Protein AF-A0A661FF82-F1 (afdb_monomer)

Sequence (198 aa):
MQALFKSIRQNRFKLNIKTLEQVQGQVVDALMDNPSHCGALRQAPVIIRNPRKPDEIVFIPPDSKDVRALTEALMAFVNQNVGKIDPVILAGIFHRQNVIIHPFIDGNGRTTRLLTTAILGRSGLDLFEIFSFEDYYNRNITRYFKAVGLEGDYYDLKDPIDFSRWLEYFAEGLLDELRRIIKLLPEQSAPKPRLEPY

Solvent-accessible surface area (backbone atoms only — 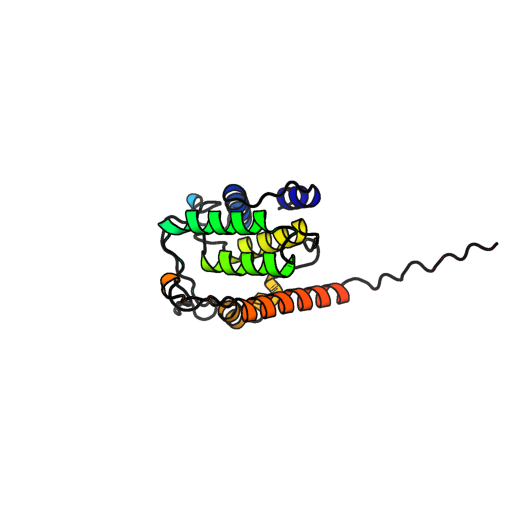not comparable to full-atom values): 11540 Å² total; per-residue (Å²): 110,72,70,58,55,53,28,32,81,66,75,65,65,67,77,43,68,70,50,54,21,55,47,30,24,66,72,38,60,97,72,58,96,54,69,83,53,53,38,33,73,34,87,54,81,66,69,43,51,33,92,92,43,71,88,43,75,37,26,36,43,55,60,34,88,49,36,62,60,54,50,53,51,52,30,49,54,52,67,73,32,64,89,74,46,58,43,68,58,51,25,40,53,49,36,43,51,50,60,51,46,42,50,39,82,68,47,48,71,63,37,37,52,54,52,29,50,48,46,22,30,62,56,75,48,73,45,82,94,73,63,63,72,61,69,61,39,64,76,42,50,68,61,43,40,57,42,63,58,55,59,57,43,54,88,69,66,62,84,81,79,80,55,64,69,31,46,52,54,47,50,50,48,52,51,54,50,51,55,51,42,62,70,68,47,74,84,71,72,69,78,75,81,79,79,74,83,130

Structure (mmCIF, N/CA/C/O backbone):
data_AF-A0A661FF82-F1
#
_entry.id   AF-A0A661FF82-F1
#
loop_
_atom_site.group_PDB
_atom_site.id
_atom_site.type_symbol
_atom_site.label_atom_id
_atom_site.label_alt_id
_atom_site.label_comp_id
_atom_site.label_asym_id
_atom_site.label_entity_id
_atom_site.label_seq_id
_atom_site.pdbx_PDB_ins_code
_atom_site.Cartn_x
_atom_site.Cartn_y
_atom_site.Cartn_z
_atom_site.occupancy
_atom_site.B_iso_or_equiv
_atom_site.auth_seq_id
_atom_site.auth_comp_id
_atom_site.auth_asym_id
_atom_site.auth_atom_id
_atom_site.pdbx_PDB_model_num
ATOM 1 N N . MET A 1 1 ? 0.016 16.810 3.741 1.00 70.62 1 MET A N 1
ATOM 2 C CA . MET A 1 1 ? -0.513 16.109 4.936 1.00 70.62 1 MET A CA 1
ATOM 3 C C . MET A 1 1 ? -1.803 16.714 5.490 1.00 70.62 1 MET A C 1
ATOM 5 O O . MET A 1 1 ? -2.832 16.058 5.408 1.00 70.62 1 MET A O 1
ATOM 9 N N . GLN A 1 2 ? -1.818 17.961 5.979 1.00 73.56 2 GLN A N 1
ATOM 10 C CA . GLN A 1 2 ? -3.021 18.563 6.599 1.00 73.56 2 GLN A CA 1
ATOM 11 C C . GLN A 1 2 ? -4.274 18.563 5.698 1.00 73.56 2 GLN A C 1
ATOM 13 O O . GLN A 1 2 ? -5.378 18.284 6.162 1.00 73.56 2 GLN A O 1
ATOM 18 N N . ALA A 1 3 ? -4.110 18.814 4.395 1.00 79.75 3 ALA A N 1
ATOM 19 C CA . ALA A 1 3 ? -5.215 18.779 3.434 1.00 79.75 3 ALA A CA 1
ATOM 20 C C . ALA A 1 3 ? -5.842 17.377 3.283 1.00 79.75 3 ALA A C 1
ATOM 22 O O . ALA A 1 3 ? -7.064 17.262 3.178 1.00 79.75 3 ALA A O 1
ATOM 23 N N . LEU A 1 4 ? -5.024 16.317 3.328 1.00 81.38 4 LEU A N 1
ATOM 24 C CA . LEU A 1 4 ? -5.489 14.930 3.267 1.00 81.38 4 LEU A CA 1
ATOM 25 C C . LEU A 1 4 ? -6.362 14.614 4.487 1.00 81.38 4 LEU A C 1
ATOM 27 O O . LEU A 1 4 ? -7.502 14.186 4.327 1.00 81.38 4 LEU A O 1
ATOM 31 N N . PHE A 1 5 ? -5.874 14.913 5.691 1.00 80.31 5 PHE A N 1
ATOM 32 C CA . PHE A 1 5 ? -6.599 14.647 6.939 1.00 80.31 5 PHE A CA 1
ATOM 33 C C . PHE A 1 5 ? -7.915 15.417 7.016 1.00 80.31 5 PHE A C 1
ATOM 35 O O . PHE A 1 5 ? -8.961 14.846 7.327 1.00 80.31 5 PHE A O 1
ATOM 42 N N . LYS A 1 6 ? -7.890 16.698 6.631 1.00 82.44 6 LYS A N 1
ATOM 43 C CA . LYS A 1 6 ? -9.100 17.516 6.528 1.00 82.44 6 LYS A CA 1
ATOM 44 C C . LYS A 1 6 ? -10.116 16.890 5.572 1.00 82.44 6 LYS A C 1
ATOM 46 O O . LYS A 1 6 ? -11.297 16.839 5.899 1.00 82.44 6 LYS A O 1
ATOM 51 N N . SER A 1 7 ? -9.673 16.377 4.421 1.00 84.19 7 SER A N 1
ATOM 52 C CA . SER A 1 7 ? -10.573 15.729 3.460 1.00 84.19 7 SER A CA 1
ATOM 53 C C . SER A 1 7 ? -11.231 14.465 4.022 1.00 84.19 7 SER A C 1
ATOM 55 O O . SER A 1 7 ? -12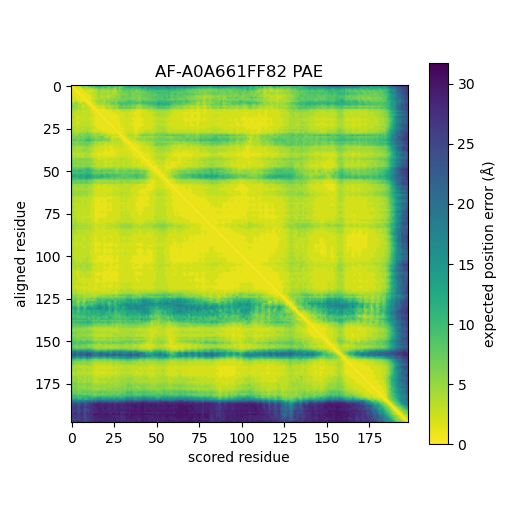.397 14.214 3.731 1.00 84.19 7 SER A O 1
ATOM 57 N N . ILE A 1 8 ? -10.526 13.703 4.860 1.00 84.38 8 ILE A N 1
ATOM 58 C CA . ILE A 1 8 ? -11.039 12.472 5.474 1.00 84.38 8 ILE A CA 1
ATOM 59 C C . ILE A 1 8 ? -12.086 12.804 6.532 1.00 84.38 8 ILE A C 1
ATOM 61 O O . ILE A 1 8 ? -13.206 12.312 6.442 1.00 84.38 8 ILE A O 1
ATOM 65 N N . ARG A 1 9 ? -11.773 13.722 7.457 1.00 82.56 9 ARG A N 1
ATOM 66 C CA . ARG A 1 9 ? -12.713 14.173 8.502 1.00 82.56 9 ARG A CA 1
ATOM 67 C C . ARG A 1 9 ? -13.966 14.849 7.933 1.00 82.56 9 ARG A C 1
ATOM 69 O O . ARG A 1 9 ? -15.014 14.842 8.563 1.00 82.56 9 ARG A O 1
ATOM 76 N N . GLN A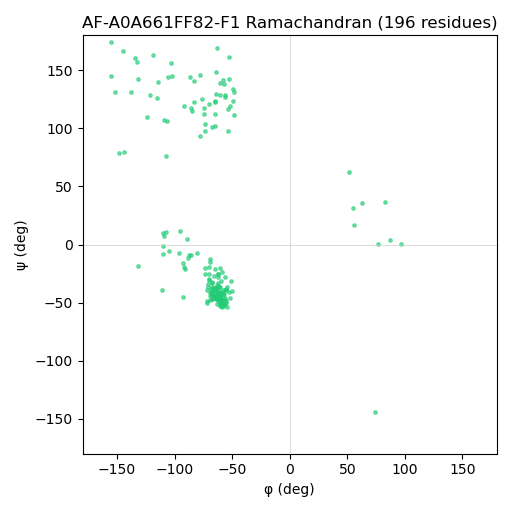 1 10 ? -13.875 15.413 6.728 1.00 85.75 10 GLN A N 1
ATOM 77 C CA . GLN A 1 10 ? -15.010 15.991 5.996 1.00 85.75 10 GLN A CA 1
ATOM 78 C C . GLN A 1 10 ? -15.740 14.985 5.091 1.00 85.75 10 GLN A C 1
ATOM 80 O O . GLN A 1 10 ? -16.622 15.388 4.334 1.00 85.75 10 GLN A O 1
ATOM 85 N N . ASN A 1 11 ? -15.356 13.705 5.117 1.00 80.56 11 ASN A N 1
ATOM 86 C CA . ASN A 1 11 ? -15.878 12.641 4.256 1.00 80.56 11 ASN A CA 1
ATOM 87 C C . ASN A 1 11 ? -15.784 12.950 2.741 1.00 80.56 11 ASN A C 1
ATOM 89 O O . ASN A 1 11 ? -16.624 12.551 1.937 1.00 80.56 11 ASN A O 1
ATOM 93 N N . ARG A 1 12 ? -14.752 13.703 2.342 1.00 84.38 12 ARG A N 1
ATOM 94 C CA . ARG A 1 12 ? -14.449 14.100 0.952 1.00 84.38 12 ARG A CA 1
ATOM 95 C C . ARG A 1 12 ? -13.275 13.330 0.350 1.00 84.38 12 ARG A C 1
ATOM 97 O O . ARG A 1 12 ? -12.974 13.510 -0.830 1.00 84.38 12 ARG A O 1
ATOM 104 N N . PHE A 1 13 ? -12.596 12.498 1.138 1.00 86.62 13 PHE A N 1
ATOM 105 C CA . PHE A 1 13 ? -11.476 11.691 0.666 1.00 86.62 13 PHE A CA 1
ATOM 106 C C . PHE A 1 13 ? -11.939 10.668 -0.377 1.00 86.62 13 PHE A C 1
ATOM 108 O O . PHE A 1 13 ? -12.802 9.829 -0.117 1.00 86.62 13 PHE A O 1
ATOM 115 N N . LYS A 1 14 ? -11.326 10.724 -1.561 1.00 87.12 14 LYS A N 1
ATOM 116 C CA . LYS A 1 14 ? -11.497 9.737 -2.628 1.00 87.12 14 LYS A CA 1
ATOM 117 C C . LYS A 1 14 ? -10.138 9.151 -2.963 1.00 87.12 14 LYS A C 1
ATOM 119 O O . LYS A 1 14 ? -9.208 9.899 -3.237 1.00 87.12 14 LYS A O 1
ATOM 124 N N . LEU A 1 15 ? -10.042 7.827 -2.979 1.00 94.44 15 LEU A N 1
ATOM 125 C CA . LEU A 1 15 ? -8.822 7.145 -3.383 1.00 94.44 15 LEU A CA 1
ATOM 126 C C . LEU A 1 15 ? -8.815 6.997 -4.910 1.00 94.44 15 LEU A C 1
ATOM 128 O O . LEU A 1 15 ? -9.710 6.374 -5.471 1.00 94.44 15 LEU A O 1
ATOM 132 N N . ASN A 1 16 ? -7.850 7.608 -5.587 1.00 96.38 16 ASN A N 1
ATOM 133 C CA . ASN A 1 16 ? -7.635 7.512 -7.033 1.00 96.38 16 ASN A CA 1
ATOM 134 C C . ASN A 1 16 ? -6.156 7.808 -7.346 1.00 96.38 16 ASN A C 1
ATOM 136 O O . ASN A 1 16 ? -5.406 8.189 -6.442 1.00 96.38 16 ASN A O 1
ATOM 140 N N . ILE A 1 17 ? -5.745 7.650 -8.611 1.00 97.44 17 ILE A N 1
ATOM 141 C CA . ILE A 1 17 ? -4.346 7.831 -9.036 1.00 97.44 17 ILE A CA 1
ATOM 142 C C . ILE A 1 17 ? -3.826 9.213 -8.664 1.00 97.44 17 ILE A C 1
ATOM 144 O O . ILE A 1 17 ? -2.780 9.314 -8.037 1.00 97.44 17 ILE A O 1
ATOM 148 N N . LYS A 1 18 ? -4.607 10.264 -8.930 1.00 96.19 18 LYS A N 1
ATOM 149 C CA . LYS A 1 18 ? -4.226 11.637 -8.589 1.00 96.19 18 LYS A CA 1
ATOM 150 C C . LYS A 1 18 ? -3.961 11.795 -7.092 1.00 96.19 18 LYS A C 1
ATOM 152 O O . LYS A 1 18 ? -3.002 12.448 -6.706 1.00 96.19 18 LYS A O 1
ATOM 157 N N . THR A 1 19 ? -4.791 11.206 -6.236 1.00 95.31 19 THR A N 1
ATOM 158 C CA . THR A 1 19 ? -4.574 11.246 -4.785 1.00 95.31 19 THR A CA 1
ATOM 159 C C . THR A 1 19 ? -3.335 10.455 -4.372 1.00 95.31 19 THR A C 1
ATOM 161 O O . THR A 1 19 ? -2.580 10.931 -3.531 1.00 95.31 19 THR A O 1
ATOM 164 N N . LEU A 1 20 ? -3.093 9.285 -4.965 1.00 97.06 20 LEU A N 1
ATOM 165 C CA . LEU A 1 20 ? -1.890 8.489 -4.710 1.00 97.06 20 LEU A CA 1
ATOM 166 C C . LEU A 1 20 ? -0.615 9.245 -5.118 1.00 97.06 20 LEU A C 1
ATOM 168 O O . LEU A 1 20 ? 0.311 9.340 -4.320 1.00 97.06 20 LEU A O 1
ATOM 172 N N . GLU A 1 21 ? -0.600 9.834 -6.312 1.00 97.31 21 GLU A N 1
ATOM 173 C CA . GLU A 1 21 ? 0.479 10.680 -6.833 1.00 97.31 21 GLU A CA 1
ATOM 174 C C . GLU A 1 21 ? 0.710 11.913 -5.950 1.00 97.31 21 GLU A C 1
ATOM 176 O O . GLU A 1 21 ? 1.833 12.182 -5.538 1.00 97.31 21 GLU A O 1
ATOM 181 N N . GLN A 1 22 ? -0.350 12.628 -5.564 1.00 95.81 22 GLN A N 1
ATOM 182 C CA . GLN A 1 22 ? -0.245 13.775 -4.655 1.00 95.81 22 GLN A CA 1
ATOM 183 C C . GLN A 1 22 ? 0.345 13.396 -3.295 1.00 95.81 22 GLN A C 1
ATOM 185 O O . GLN A 1 22 ? 1.144 14.147 -2.736 1.00 95.81 22 GLN A O 1
ATOM 190 N N . VAL A 1 23 ? -0.069 12.253 -2.744 1.00 95.19 23 VAL A N 1
ATOM 191 C CA . VAL A 1 23 ? 0.449 11.767 -1.465 1.00 95.19 23 VAL A CA 1
ATOM 192 C C . VAL A 1 23 ? 1.913 11.376 -1.598 1.00 95.19 23 VAL A C 1
ATOM 194 O O . VAL A 1 23 ? 2.713 11.805 -0.769 1.00 95.19 23 VAL A O 1
ATOM 197 N N . GLN A 1 24 ? 2.282 10.624 -2.637 1.00 97.19 24 GLN A N 1
ATOM 198 C CA . GLN A 1 24 ? 3.675 10.246 -2.837 1.00 97.19 24 GLN A CA 1
ATOM 199 C C . GLN A 1 24 ? 4.554 11.476 -3.060 1.00 97.19 24 GLN A C 1
ATOM 201 O O . GLN A 1 24 ? 5.574 11.587 -2.391 1.00 97.19 24 GLN A O 1
ATOM 206 N N . GLY A 1 25 ? 4.119 12.438 -3.878 1.00 96.44 25 GLY A N 1
ATOM 207 C CA . GLY A 1 25 ? 4.843 13.688 -4.109 1.00 96.44 25 GLY A CA 1
ATOM 208 C C . GLY A 1 25 ? 5.133 14.455 -2.816 1.00 96.44 25 GLY A C 1
ATOM 209 O O . GLY A 1 25 ? 6.237 14.951 -2.646 1.00 96.44 25 GLY A O 1
ATOM 210 N N . GLN A 1 26 ? 4.195 14.483 -1.861 1.00 94.19 26 GLN A N 1
ATOM 211 C CA . GLN A 1 26 ? 4.429 15.074 -0.533 1.00 94.19 26 GLN A CA 1
ATOM 212 C C . GLN A 1 26 ? 5.374 14.243 0.343 1.00 94.19 26 GLN A C 1
ATOM 214 O O . GLN A 1 26 ? 6.102 14.795 1.160 1.00 94.19 26 GLN A O 1
ATOM 219 N N . VAL A 1 27 ? 5.329 12.917 0.221 1.00 93.00 27 VAL A N 1
ATOM 220 C CA . VAL A 1 27 ? 6.155 11.983 1.001 1.00 93.00 27 VAL A CA 1
ATOM 221 C C . VAL A 1 27 ? 7.631 12.039 0.597 1.00 93.00 27 VAL A C 1
ATOM 223 O O . VAL A 1 27 ? 8.499 11.767 1.427 1.00 93.00 27 VAL A O 1
ATOM 226 N N . VAL A 1 28 ? 7.907 12.345 -0.669 1.00 94.44 28 VAL A N 1
ATOM 227 C CA . VAL A 1 28 ? 9.257 12.367 -1.255 1.00 94.44 28 VAL A CA 1
ATOM 228 C C . VAL A 1 28 ? 9.755 13.775 -1.578 1.00 94.44 28 VAL A C 1
ATOM 230 O O . VAL A 1 28 ? 10.798 13.919 -2.214 1.00 94.44 28 VAL A O 1
ATOM 233 N N . ASP A 1 29 ? 9.010 14.803 -1.175 1.00 91.56 29 ASP A N 1
ATOM 234 C CA . ASP A 1 29 ? 9.352 16.194 -1.458 1.00 91.56 29 ASP A CA 1
ATOM 235 C C . ASP A 1 29 ? 10.759 16.522 -0.943 1.00 91.56 29 ASP A C 1
ATOM 237 O O . ASP A 1 29 ? 11.091 16.223 0.203 1.00 91.56 29 ASP A O 1
ATOM 241 N N . ALA A 1 30 ? 11.595 17.089 -1.815 1.00 88.00 30 ALA A N 1
ATOM 242 C CA . ALA A 1 30 ? 13.019 17.349 -1.578 1.00 88.00 30 ALA A CA 1
ATOM 243 C C . ALA A 1 30 ? 13.886 16.125 -1.180 1.00 88.00 30 ALA A C 1
ATOM 245 O O . ALA A 1 30 ? 14.998 16.306 -0.686 1.00 88.00 30 ALA A O 1
ATOM 246 N N . LEU A 1 31 ? 13.416 14.889 -1.400 1.00 89.00 31 LEU A N 1
ATOM 247 C CA . LEU A 1 31 ? 14.151 13.652 -1.080 1.00 89.00 31 LEU A CA 1
ATOM 248 C C . LEU A 1 31 ? 14.625 12.867 -2.311 1.00 89.00 31 LEU A C 1
ATOM 250 O O . LEU A 1 31 ? 15.339 11.881 -2.147 1.00 89.00 31 LEU A O 1
ATOM 254 N N . MET A 1 32 ? 14.215 13.254 -3.522 1.00 88.38 32 MET A N 1
ATOM 255 C CA . MET A 1 32 ? 14.592 12.562 -4.758 1.00 88.38 32 MET A CA 1
ATOM 256 C C . MET A 1 32 ? 15.452 13.427 -5.669 1.00 88.38 32 MET A C 1
ATOM 258 O O . MET A 1 32 ? 15.155 14.599 -5.887 1.00 88.38 32 MET A O 1
ATOM 262 N N . ASP A 1 33 ? 16.452 12.792 -6.279 1.00 88.19 33 ASP A N 1
ATOM 263 C CA . ASP A 1 33 ? 17.380 13.439 -7.212 1.00 88.19 33 ASP A CA 1
ATOM 264 C C . ASP A 1 33 ? 16.702 13.870 -8.518 1.00 88.19 33 ASP A C 1
ATOM 266 O O . ASP A 1 33 ? 17.073 14.880 -9.113 1.00 88.19 33 ASP A O 1
ATOM 270 N N . ASN A 1 34 ? 15.700 13.107 -8.972 1.00 90.44 34 ASN A N 1
ATOM 271 C CA . ASN A 1 34 ? 14.935 13.421 -10.173 1.00 90.44 34 ASN A CA 1
ATOM 272 C C . ASN A 1 34 ? 13.504 13.869 -9.817 1.00 90.44 34 ASN A C 1
ATOM 274 O O . ASN A 1 34 ? 12.662 13.021 -9.497 1.00 90.44 34 ASN A O 1
ATOM 278 N N . PRO A 1 35 ? 13.184 15.170 -9.957 1.00 89.94 35 PRO A N 1
ATOM 279 C CA . PRO A 1 35 ? 11.849 15.698 -9.698 1.00 89.94 35 PRO A CA 1
ATOM 280 C C . PRO A 1 35 ? 10.746 15.071 -10.556 1.00 89.94 35 PRO A C 1
ATOM 282 O O . PRO A 1 35 ? 9.590 15.070 -10.144 1.00 89.94 35 PRO A O 1
ATOM 285 N N . SER A 1 36 ? 11.065 14.503 -11.727 1.00 91.12 36 SER A N 1
ATOM 286 C CA . SER A 1 36 ? 10.059 13.850 -12.575 1.00 91.12 36 SER A CA 1
ATOM 287 C C . SER A 1 36 ? 9.514 12.550 -11.976 1.00 91.12 36 SER A C 1
ATOM 289 O O . SER A 1 36 ? 8.527 12.018 -12.474 1.00 91.12 36 SER A O 1
ATOM 291 N N . HIS A 1 37 ? 10.156 12.012 -10.934 1.00 93.19 37 HIS A N 1
ATOM 292 C CA . HIS A 1 37 ? 9.653 10.864 -10.180 1.00 93.19 37 HIS A CA 1
ATOM 293 C C . HIS A 1 37 ? 8.724 11.286 -9.027 1.00 93.19 37 HIS A C 1
ATOM 295 O O . HIS A 1 37 ? 8.063 10.432 -8.431 1.00 93.19 37 HIS A O 1
ATOM 301 N N . CYS A 1 38 ? 8.669 12.582 -8.688 1.00 95.56 38 CYS A N 1
ATOM 302 C CA . CYS A 1 38 ? 7.821 13.111 -7.622 1.00 95.56 38 CYS A CA 1
ATOM 303 C C . CYS A 1 38 ? 6.365 13.149 -8.084 1.00 95.56 38 CYS A C 1
ATOM 305 O O . CYS A 1 38 ? 6.006 13.865 -9.013 1.00 95.56 38 CYS A O 1
ATOM 307 N N . GLY A 1 39 ? 5.512 12.398 -7.401 1.00 96.38 39 GLY A N 1
ATOM 308 C CA . GLY A 1 39 ? 4.089 12.294 -7.683 1.00 96.38 39 GLY A CA 1
ATOM 309 C C . GLY A 1 39 ? 3.776 11.701 -9.051 1.00 96.38 39 GLY A C 1
ATOM 310 O O . GLY A 1 39 ? 2.814 12.126 -9.679 1.00 96.38 39 GLY A O 1
ATOM 311 N N . ALA A 1 40 ? 4.574 10.741 -9.519 1.00 97.25 40 ALA A N 1
ATOM 312 C CA . ALA A 1 40 ? 4.385 10.123 -10.827 1.00 97.25 40 ALA A CA 1
ATOM 313 C C . ALA A 1 40 ? 4.589 8.608 -10.767 1.00 97.25 40 ALA A C 1
ATOM 315 O O . ALA A 1 40 ? 5.601 8.131 -10.252 1.00 97.25 40 ALA A O 1
ATOM 316 N N . LEU A 1 41 ? 3.645 7.844 -11.328 1.00 98.25 41 LEU A N 1
ATOM 317 C CA . LEU A 1 41 ? 3.811 6.396 -11.486 1.00 98.25 41 LEU A CA 1
ATOM 318 C C . LEU A 1 41 ? 5.075 6.081 -12.297 1.00 98.25 41 LEU A C 1
ATOM 320 O O . LEU A 1 41 ? 5.345 6.716 -13.323 1.00 98.25 41 LEU A O 1
ATOM 324 N N . ARG A 1 42 ? 5.823 5.061 -11.872 1.00 97.81 42 ARG A N 1
ATOM 325 C CA . ARG A 1 42 ? 7.065 4.664 -12.540 1.00 97.81 42 ARG A CA 1
ATOM 326 C C . ARG A 1 42 ? 6.816 4.248 -13.991 1.00 97.81 42 ARG A C 1
ATOM 328 O O . ARG A 1 42 ? 5.872 3.524 -14.289 1.00 97.81 42 ARG A O 1
ATOM 335 N N . GLN A 1 43 ? 7.721 4.666 -14.870 1.00 96.81 43 GLN A N 1
ATOM 336 C CA . GLN A 1 43 ? 7.776 4.258 -16.283 1.00 96.81 43 GLN A CA 1
ATOM 337 C C . GLN A 1 43 ? 8.955 3.310 -16.559 1.00 96.81 43 GLN A C 1
ATOM 339 O O . GLN A 1 43 ? 9.306 3.059 -17.706 1.00 96.81 43 GLN A O 1
ATOM 344 N N . ALA A 1 44 ? 9.594 2.824 -15.494 1.00 95.81 44 ALA A N 1
ATOM 345 C CA . ALA A 1 44 ? 10.765 1.965 -15.537 1.00 95.81 44 ALA A CA 1
ATOM 346 C C . ALA A 1 44 ? 10.580 0.763 -14.593 1.00 95.81 44 ALA A C 1
ATOM 348 O O . ALA A 1 44 ? 9.791 0.837 -13.634 1.00 95.81 44 ALA A O 1
ATOM 349 N N . PRO A 1 45 ? 11.296 -0.348 -14.840 1.00 95.44 45 PRO A N 1
ATOM 350 C CA . PRO A 1 45 ? 11.344 -1.462 -13.908 1.00 95.44 45 PRO A CA 1
ATOM 351 C C . PRO A 1 45 ? 12.011 -1.045 -12.593 1.00 95.44 45 PRO A C 1
ATOM 353 O O . PRO A 1 45 ? 12.911 -0.207 -12.559 1.00 95.44 45 PRO A O 1
ATOM 356 N N . VAL A 1 46 ? 11.565 -1.667 -11.508 1.00 96.25 46 VAL A N 1
ATOM 357 C CA . VAL A 1 46 ? 12.147 -1.552 -10.166 1.00 96.25 46 VAL A CA 1
ATOM 358 C C . VAL A 1 46 ? 12.253 -2.950 -9.574 1.00 96.25 46 VAL A C 1
ATOM 360 O O . VAL A 1 46 ? 11.573 -3.867 -10.023 1.00 96.25 46 VAL A O 1
ATOM 363 N N . ILE A 1 47 ? 13.090 -3.109 -8.558 1.00 95.12 47 ILE A N 1
ATOM 364 C CA . ILE A 1 47 ? 13.221 -4.348 -7.791 1.00 95.12 47 ILE A CA 1
ATOM 365 C C . ILE A 1 47 ? 13.172 -4.007 -6.311 1.00 95.12 47 ILE A C 1
ATOM 367 O O . ILE A 1 47 ? 13.713 -2.986 -5.882 1.00 95.12 47 ILE A O 1
ATOM 371 N N . ILE A 1 48 ? 12.539 -4.865 -5.521 1.00 93.56 48 ILE A N 1
ATOM 372 C CA . ILE A 1 48 ? 12.532 -4.719 -4.070 1.00 93.56 48 ILE A CA 1
ATOM 373 C C . ILE A 1 48 ? 13.701 -5.528 -3.527 1.00 93.56 48 ILE A C 1
ATOM 375 O O . ILE A 1 48 ? 13.777 -6.742 -3.716 1.00 93.56 48 ILE A O 1
ATOM 379 N N . ARG A 1 49 ? 14.621 -4.844 -2.852 1.00 91.38 49 ARG A N 1
ATOM 380 C CA . ARG A 1 49 ? 15.812 -5.440 -2.239 1.00 91.38 49 ARG A CA 1
ATOM 381 C C . ARG A 1 49 ? 15.643 -5.571 -0.735 1.00 91.38 49 ARG A C 1
ATOM 383 O O . ARG A 1 49 ? 14.879 -4.826 -0.118 1.00 91.38 49 ARG A O 1
ATOM 390 N N . ASN A 1 50 ? 16.377 -6.502 -0.138 1.00 85.19 50 ASN A N 1
ATOM 391 C CA . ASN A 1 50 ? 16.385 -6.679 1.304 1.00 85.19 50 ASN A CA 1
ATOM 392 C C . ASN A 1 50 ? 17.103 -5.482 1.960 1.00 85.19 50 ASN A C 1
ATOM 394 O O . ASN A 1 50 ? 18.292 -5.279 1.713 1.00 85.19 50 ASN A O 1
ATOM 398 N N . PRO A 1 51 ? 16.450 -4.708 2.845 1.00 80.38 51 PRO A N 1
ATOM 399 C CA . PRO A 1 51 ? 17.065 -3.524 3.449 1.00 80.38 51 PRO A CA 1
ATOM 400 C C . PRO A 1 51 ? 18.270 -3.849 4.338 1.00 80.38 51 PRO A C 1
ATOM 402 O O . PRO A 1 51 ? 19.095 -2.981 4.596 1.00 80.38 51 PRO A O 1
ATOM 405 N N . ARG A 1 52 ? 18.377 -5.097 4.819 1.00 83.56 52 ARG A N 1
ATOM 406 C CA . ARG A 1 52 ? 19.511 -5.576 5.625 1.00 83.56 52 ARG A CA 1
ATOM 407 C C . ARG A 1 52 ? 20.614 -6.224 4.784 1.00 83.56 52 ARG A C 1
ATOM 409 O O . ARG A 1 52 ? 21.709 -6.428 5.296 1.00 83.56 52 ARG A O 1
ATOM 416 N N . LYS A 1 53 ? 20.320 -6.578 3.530 1.00 86.44 53 LYS A N 1
ATOM 417 C CA . LYS A 1 53 ? 21.233 -7.234 2.583 1.00 86.44 53 LYS A CA 1
ATOM 418 C C . LYS A 1 53 ? 20.958 -6.701 1.170 1.00 86.44 53 LYS A C 1
ATOM 420 O O . LYS A 1 53 ? 20.251 -7.358 0.413 1.00 86.44 53 LYS A O 1
ATOM 425 N N . PRO A 1 54 ? 21.468 -5.512 0.809 1.00 82.75 54 PRO A N 1
ATOM 426 C CA . PRO A 1 54 ? 21.087 -4.837 -0.435 1.00 82.75 54 PRO A CA 1
ATOM 427 C C . PRO A 1 54 ? 21.314 -5.663 -1.709 1.00 82.75 54 PRO A C 1
ATOM 429 O O . PRO A 1 54 ? 20.572 -5.511 -2.678 1.00 82.75 54 PRO A O 1
ATOM 432 N N . ASP A 1 55 ? 22.285 -6.575 -1.704 1.00 87.44 55 ASP A N 1
ATOM 433 C CA . ASP A 1 55 ? 22.569 -7.453 -2.845 1.00 87.44 55 ASP A CA 1
ATOM 434 C C . ASP A 1 55 ? 21.483 -8.520 -3.076 1.00 87.44 55 ASP A C 1
ATOM 436 O O . ASP A 1 55 ? 21.349 -9.040 -4.182 1.00 87.44 55 ASP A O 1
ATOM 440 N N . GLU A 1 56 ? 20.657 -8.800 -2.067 1.00 89.44 56 GLU A N 1
ATOM 441 C CA . GLU A 1 56 ? 19.571 -9.775 -2.115 1.00 89.44 56 GLU A CA 1
ATOM 442 C C . GLU A 1 56 ? 18.301 -9.139 -2.703 1.00 89.44 56 GLU A C 1
ATOM 444 O O . GLU A 1 56 ? 17.699 -8.228 -2.119 1.00 89.44 56 GLU A O 1
ATOM 449 N N . ILE A 1 57 ? 17.884 -9.631 -3.871 1.00 91.12 57 ILE A N 1
ATOM 450 C CA . ILE A 1 57 ? 16.581 -9.310 -4.460 1.00 91.12 57 ILE A CA 1
ATOM 451 C C . ILE A 1 57 ? 15.521 -10.109 -3.706 1.00 91.12 57 ILE A C 1
ATOM 453 O O . ILE A 1 57 ? 15.608 -11.328 -3.607 1.00 91.12 57 ILE A O 1
ATOM 457 N N . VAL A 1 58 ? 14.522 -9.407 -3.181 1.00 91.69 58 VAL A N 1
ATOM 458 C CA . VAL A 1 58 ? 13.396 -10.007 -2.459 1.00 91.69 58 VAL A CA 1
ATOM 459 C C . VAL A 1 58 ? 12.245 -10.278 -3.416 1.00 91.69 58 VAL A C 1
ATOM 461 O O . VAL A 1 58 ? 11.631 -11.339 -3.359 1.00 91.69 58 VAL A O 1
ATOM 464 N N . PHE A 1 59 ? 11.937 -9.307 -4.278 1.00 94.88 59 PHE A N 1
ATOM 465 C CA . PHE A 1 59 ? 10.762 -9.373 -5.136 1.00 94.88 59 PHE A CA 1
ATOM 466 C C . PHE A 1 59 ? 10.920 -8.525 -6.398 1.00 94.88 59 PHE A C 1
ATOM 468 O O . PHE A 1 59 ? 11.503 -7.434 -6.351 1.00 94.88 59 PHE A O 1
ATOM 475 N N . ILE A 1 60 ? 10.355 -9.012 -7.502 1.00 96.44 60 ILE A N 1
ATOM 476 C CA . ILE A 1 60 ? 10.231 -8.305 -8.778 1.00 96.44 60 ILE A CA 1
ATOM 477 C C . ILE A 1 60 ? 8.756 -7.895 -8.951 1.00 96.44 60 ILE A C 1
ATOM 479 O O . ILE A 1 60 ? 7.906 -8.752 -9.188 1.00 96.44 60 ILE A O 1
ATOM 483 N N . PRO A 1 61 ? 8.420 -6.598 -8.790 1.00 96.81 61 PRO A N 1
ATOM 484 C CA . PRO A 1 61 ? 7.072 -6.078 -9.027 1.00 96.81 61 PRO A CA 1
ATOM 485 C C . PRO A 1 61 ? 6.617 -6.214 -10.491 1.00 96.81 61 PRO A C 1
ATOM 487 O O . PRO A 1 61 ? 7.453 -6.451 -11.362 1.00 96.81 61 PRO A O 1
ATOM 490 N N . PRO A 1 62 ? 5.321 -5.976 -10.789 1.00 97.06 62 PRO A N 1
ATOM 491 C CA . PRO A 1 62 ? 4.802 -6.008 -12.157 1.00 97.06 62 PRO A CA 1
ATOM 492 C C . PRO A 1 62 ? 5.589 -5.115 -13.127 1.00 97.06 62 PRO A C 1
ATOM 494 O O . PRO A 1 62 ? 6.238 -4.142 -12.727 1.00 97.06 62 PRO A O 1
ATOM 497 N N . ASP A 1 63 ? 5.455 -5.355 -14.427 1.00 97.31 63 ASP A N 1
ATOM 498 C CA . ASP A 1 63 ? 5.976 -4.440 -15.442 1.00 97.31 63 ASP A CA 1
ATOM 499 C C . ASP A 1 63 ? 5.366 -3.032 -15.264 1.00 97.31 63 ASP A C 1
ATOM 501 O O . ASP A 1 63 ? 4.183 -2.876 -14.951 1.00 97.31 63 ASP A O 1
ATOM 505 N N . SER A 1 64 ? 6.170 -1.981 -15.463 1.00 97.44 64 SER A N 1
ATOM 506 C CA . SER A 1 64 ? 5.714 -0.582 -15.412 1.00 97.44 64 SER A CA 1
ATOM 507 C C . SER A 1 64 ? 4.484 -0.305 -16.282 1.00 97.44 64 SER A C 1
ATOM 509 O O . SER A 1 64 ? 3.661 0.529 -15.907 1.00 97.44 64 SER A O 1
ATOM 511 N N . LYS A 1 65 ? 4.317 -1.019 -17.404 1.00 97.62 65 LYS A N 1
ATOM 512 C CA . LYS A 1 65 ? 3.145 -0.867 -18.283 1.00 97.62 65 LYS A CA 1
ATOM 513 C C . LYS A 1 65 ? 1.830 -1.314 -17.625 1.00 97.62 65 LYS A C 1
ATOM 515 O O . LYS A 1 65 ? 0.778 -0.764 -17.943 1.00 97.62 65 LYS A O 1
ATOM 520 N N . ASP A 1 66 ? 1.898 -2.240 -16.668 1.00 97.62 66 ASP A N 1
ATOM 521 C CA . ASP A 1 66 ? 0.730 -2.804 -15.982 1.00 97.62 66 ASP A CA 1
ATOM 522 C C . ASP A 1 66 ? 0.379 -2.028 -14.702 1.00 97.62 66 ASP A C 1
ATOM 524 O O . ASP A 1 66 ? -0.757 -2.079 -14.225 1.00 97.62 66 ASP A O 1
ATOM 528 N N . VAL A 1 67 ? 1.328 -1.248 -14.161 1.00 98.25 67 VAL A N 1
ATOM 529 C CA . VAL A 1 67 ? 1.182 -0.505 -12.895 1.00 98.25 67 VAL A CA 1
ATOM 530 C C . VAL A 1 67 ? -0.076 0.351 -12.869 1.00 98.25 67 VAL A C 1
ATOM 532 O O . VAL A 1 67 ? -0.801 0.335 -11.872 1.00 98.25 67 VAL A O 1
ATOM 535 N N . ARG A 1 68 ? -0.357 1.100 -13.943 1.00 98.38 68 ARG A N 1
ATOM 536 C CA . ARG A 1 68 ? -1.527 1.990 -13.994 1.00 98.38 68 ARG A CA 1
ATOM 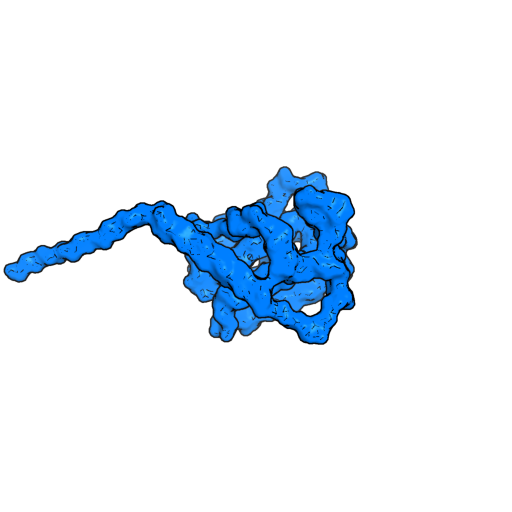537 C C . ARG A 1 68 ? -2.826 1.204 -13.836 1.00 98.38 68 ARG A C 1
ATOM 539 O O . ARG A 1 68 ? -3.608 1.520 -12.943 1.00 98.38 68 ARG A O 1
ATOM 546 N N . ALA A 1 69 ? -3.021 0.173 -14.656 1.00 98.31 69 ALA A N 1
ATOM 547 C CA 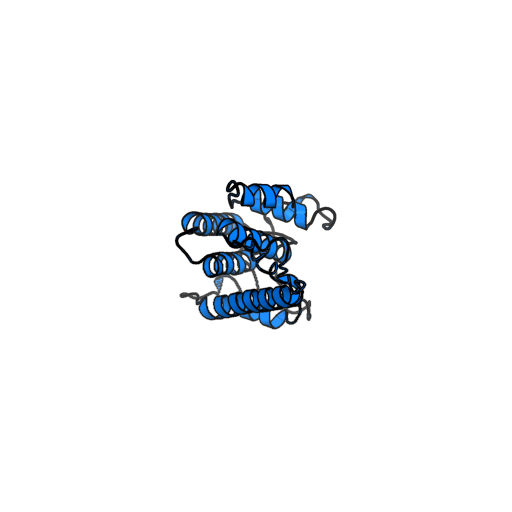. ALA A 1 69 ? -4.242 -0.626 -14.650 1.00 98.31 69 ALA A CA 1
ATOM 548 C C . ALA A 1 69 ? -4.441 -1.348 -13.307 1.00 98.31 69 ALA A C 1
ATOM 550 O O . ALA A 1 69 ? -5.527 -1.293 -12.730 1.00 98.31 69 ALA A O 1
ATOM 551 N N . LEU A 1 70 ? -3.379 -1.953 -12.763 1.00 98.19 70 LEU A N 1
ATOM 552 C CA . LEU A 1 70 ? -3.417 -2.633 -11.463 1.00 98.19 70 LEU A CA 1
ATOM 553 C C . LEU A 1 70 ? -3.751 -1.671 -10.318 1.00 98.19 70 LEU A C 1
ATOM 555 O O . LEU A 1 70 ? -4.568 -1.979 -9.449 1.00 98.19 70 LEU A O 1
ATOM 559 N N . THR A 1 71 ? -3.148 -0.482 -10.328 1.00 98.50 71 THR A N 1
ATOM 560 C CA . THR A 1 71 ? -3.391 0.534 -9.301 1.00 98.50 71 THR A CA 1
ATOM 561 C C . THR A 1 71 ? -4.822 1.068 -9.384 1.00 98.50 71 THR A C 1
ATOM 563 O O . THR A 1 71 ? -5.495 1.184 -8.361 1.00 98.50 71 THR A O 1
ATOM 566 N N . GLU A 1 72 ? -5.325 1.350 -10.588 1.00 98.44 72 GLU A N 1
ATOM 567 C CA . GLU A 1 72 ? -6.709 1.789 -10.799 1.00 98.44 72 GLU A CA 1
ATOM 568 C C . GLU A 1 72 ? -7.715 0.726 -10.334 1.00 98.44 72 GLU A C 1
ATOM 570 O O . GLU A 1 72 ? -8.665 1.056 -9.617 1.00 98.44 72 GLU A O 1
ATOM 575 N N . ALA A 1 73 ? -7.466 -0.550 -10.648 1.00 98.38 73 ALA A N 1
ATOM 576 C CA . ALA A 1 73 ? -8.284 -1.668 -10.186 1.00 98.38 73 ALA A CA 1
ATOM 577 C C . ALA A 1 73 ? -8.293 -1.783 -8.652 1.00 98.38 73 ALA A C 1
ATOM 579 O O . ALA A 1 73 ? -9.362 -1.904 -8.048 1.00 98.38 73 ALA A O 1
ATOM 580 N N . LEU A 1 74 ? -7.129 -1.663 -8.002 1.00 98.38 74 LEU A N 1
ATOM 581 C CA . LEU A 1 74 ? -7.027 -1.676 -6.541 1.00 98.38 74 LEU A CA 1
ATOM 582 C C . LEU A 1 74 ? -7.824 -0.529 -5.905 1.00 98.38 74 LEU A C 1
ATOM 584 O O . LEU A 1 74 ? -8.554 -0.723 -4.932 1.00 98.38 74 LEU A O 1
ATOM 588 N N . MET A 1 75 ? -7.719 0.677 -6.457 1.00 98.00 75 MET A N 1
ATOM 589 C CA . MET A 1 75 ? -8.446 1.841 -5.948 1.00 98.00 75 MET A CA 1
ATOM 590 C C . MET A 1 75 ? -9.954 1.696 -6.131 1.00 98.00 75 MET A C 1
ATOM 592 O O . MET A 1 75 ? -10.721 2.044 -5.229 1.00 98.00 75 MET A O 1
ATOM 596 N N . ALA A 1 76 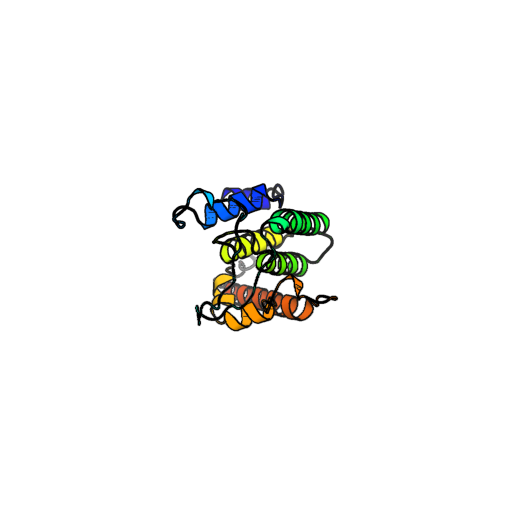? -10.389 1.176 -7.280 1.00 97.94 76 ALA A N 1
ATOM 597 C CA . ALA A 1 76 ? -11.788 0.870 -7.535 1.00 97.94 76 ALA A CA 1
ATOM 598 C C . ALA A 1 76 ? -12.316 -0.154 -6.520 1.00 97.94 76 ALA A C 1
ATOM 600 O O . ALA A 1 76 ? -13.345 0.103 -5.893 1.00 97.94 76 ALA A O 1
ATOM 601 N N . PHE A 1 77 ? -11.571 -1.240 -6.284 1.00 97.88 77 PHE A N 1
ATOM 602 C CA . PHE A 1 77 ? -11.902 -2.250 -5.280 1.00 97.88 77 PHE A CA 1
ATOM 603 C C . PHE A 1 77 ? -12.082 -1.632 -3.891 1.00 97.88 77 PHE A C 1
ATOM 605 O O . PHE A 1 77 ? -13.112 -1.850 -3.252 1.00 97.88 77 PHE A O 1
ATOM 612 N N . VAL A 1 78 ? -11.128 -0.810 -3.437 1.00 97.38 78 VAL A N 1
ATOM 613 C CA . VAL A 1 78 ? -11.219 -0.160 -2.122 1.00 97.38 78 VAL A CA 1
ATOM 614 C C . VAL A 1 78 ? -12.460 0.724 -2.043 1.00 97.38 78 VAL A C 1
ATOM 616 O O . VAL A 1 78 ? -13.259 0.581 -1.123 1.00 97.38 78 VAL A O 1
ATOM 619 N N . ASN A 1 79 ? -12.667 1.607 -3.024 1.00 95.94 79 ASN A N 1
ATOM 620 C CA . ASN A 1 79 ? -13.796 2.538 -3.018 1.00 95.94 79 ASN A CA 1
ATOM 621 C C . ASN A 1 79 ? -15.162 1.839 -3.030 1.00 95.94 79 ASN A C 1
ATOM 623 O O . ASN A 1 79 ? -16.090 2.340 -2.400 1.00 95.94 79 ASN A O 1
ATOM 627 N N . GLN A 1 80 ? -15.293 0.714 -3.737 1.00 96.56 80 GLN A N 1
ATOM 628 C CA . GLN A 1 80 ? -16.544 -0.046 -3.834 1.00 96.56 80 GLN A CA 1
ATOM 629 C C . GLN A 1 80 ? -16.891 -0.815 -2.552 1.00 96.56 80 GLN A C 1
ATOM 631 O O . GLN A 1 80 ? -18.060 -1.175 -2.369 1.00 96.56 80 GLN A O 1
ATOM 636 N N . ASN A 1 81 ? -15.898 -1.067 -1.693 1.00 96.44 81 ASN A N 1
ATOM 637 C CA . AS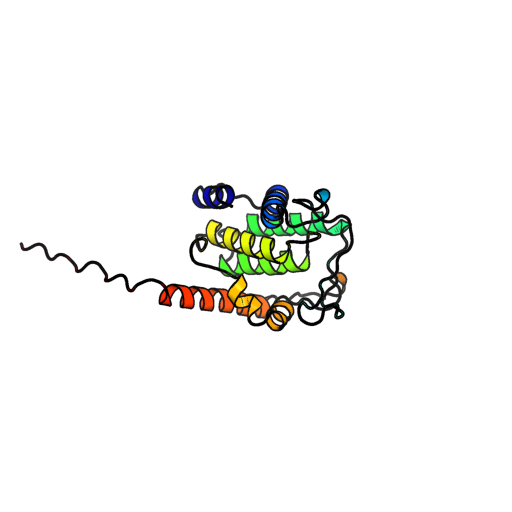N A 1 81 ? -16.014 -1.915 -0.507 1.00 96.44 81 ASN A CA 1
ATOM 638 C C . ASN A 1 81 ? -15.945 -1.158 0.827 1.00 96.44 81 ASN A C 1
ATOM 640 O O . ASN A 1 81 ? -16.119 -1.775 1.879 1.00 96.44 81 ASN A O 1
ATOM 644 N N . VAL A 1 82 ? -15.762 0.168 0.810 1.00 92.50 82 VAL A N 1
ATOM 645 C CA . VAL A 1 82 ? -15.937 1.002 2.012 1.00 92.50 82 VAL A CA 1
ATOM 646 C C . VAL A 1 82 ? -17.346 0.791 2.576 1.00 92.50 82 VAL A C 1
ATOM 648 O O .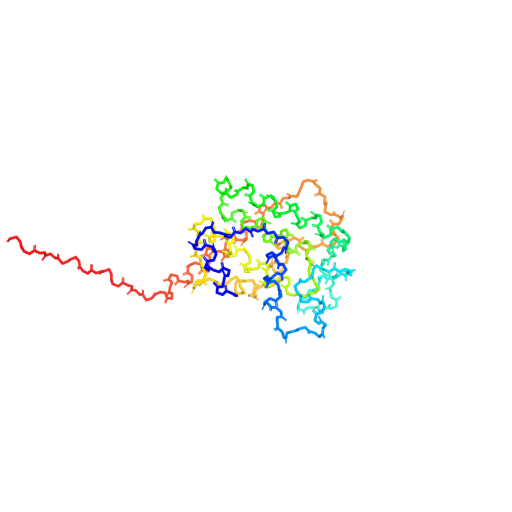 VAL A 1 82 ? -18.333 0.922 1.852 1.00 92.50 82 VAL A O 1
ATOM 651 N N . GLY A 1 83 ? -17.435 0.453 3.864 1.00 91.12 83 GLY A N 1
ATOM 652 C CA . GLY A 1 83 ? -18.698 0.164 4.554 1.00 91.12 83 GLY A CA 1
ATOM 653 C C . GLY A 1 83 ? -19.300 -1.217 4.258 1.00 91.12 83 GLY A C 1
ATOM 654 O O . GLY A 1 83 ? -20.355 -1.529 4.800 1.00 91.12 83 GLY A O 1
ATOM 655 N N . LYS A 1 84 ? -18.654 -2.041 3.419 1.00 95.81 84 LYS A N 1
ATOM 656 C CA . LYS A 1 84 ? -19.064 -3.429 3.128 1.00 95.81 84 LYS A CA 1
ATOM 657 C C . LYS A 1 84 ? -18.095 -4.458 3.700 1.00 95.81 84 LYS A C 1
ATOM 659 O O . LYS A 1 84 ? -18.524 -5.507 4.165 1.00 95.81 84 LYS A O 1
ATOM 664 N N . ILE A 1 85 ? -16.800 -4.160 3.634 1.00 96.44 85 ILE A N 1
ATOM 665 C CA . ILE A 1 85 ? -15.729 -4.961 4.230 1.00 96.44 85 ILE A CA 1
ATOM 666 C C . ILE A 1 85 ? -15.290 -4.278 5.526 1.00 96.44 85 ILE A C 1
ATOM 668 O O . ILE A 1 85 ? -15.276 -3.046 5.601 1.00 96.44 85 ILE A O 1
ATOM 672 N N . ASP A 1 86 ? -14.926 -5.082 6.528 1.00 96.25 86 ASP A N 1
ATOM 673 C CA . ASP A 1 86 ? -14.343 -4.588 7.774 1.00 96.25 86 ASP A CA 1
ATOM 674 C C . ASP A 1 86 ? -13.177 -3.607 7.492 1.00 96.25 86 ASP A C 1
ATOM 676 O O . ASP A 1 86 ? -12.327 -3.898 6.640 1.00 96.25 86 ASP A O 1
ATOM 680 N N . PRO A 1 87 ? -13.112 -2.448 8.178 1.00 94.75 87 PRO A N 1
ATOM 681 C CA . PRO A 1 87 ? -12.091 -1.429 7.941 1.00 94.75 87 PRO A CA 1
ATOM 682 C C . PRO A 1 87 ? -10.649 -1.943 7.988 1.00 94.75 87 PRO A C 1
ATOM 684 O O . PRO A 1 87 ? -9.825 -1.534 7.165 1.00 94.75 87 PRO A O 1
ATOM 687 N N . VAL A 1 88 ? -10.340 -2.834 8.936 1.00 95.44 88 VAL A N 1
ATOM 688 C CA . VAL A 1 88 ? -8.997 -3.392 9.130 1.00 95.44 88 VAL A CA 1
ATOM 689 C C . VAL A 1 88 ? -8.658 -4.315 7.971 1.00 95.44 88 VAL A C 1
ATOM 691 O O . VAL A 1 88 ? -7.577 -4.211 7.393 1.00 95.44 88 VAL A O 1
ATOM 694 N N . ILE A 1 89 ? -9.606 -5.159 7.566 1.00 97.00 89 ILE A N 1
ATOM 695 C CA . ILE A 1 89 ? -9.429 -6.066 6.430 1.00 97.00 89 ILE A CA 1
ATOM 696 C C . ILE A 1 89 ? -9.254 -5.285 5.123 1.00 97.00 89 ILE A C 1
ATOM 698 O O . ILE A 1 89 ? -8.320 -5.549 4.365 1.00 97.00 89 ILE A O 1
ATOM 702 N N . LEU A 1 90 ? -10.098 -4.280 4.869 1.00 97.25 90 LEU A N 1
ATOM 703 C CA . LEU A 1 90 ? -10.029 -3.462 3.656 1.00 97.25 90 LEU A CA 1
ATOM 704 C C . LEU A 1 90 ? -8.700 -2.699 3.554 1.00 97.25 90 LEU A C 1
ATOM 706 O O . LEU A 1 90 ? -8.059 -2.697 2.499 1.00 97.25 90 LEU A O 1
ATOM 710 N N . ALA A 1 91 ? -8.269 -2.077 4.655 1.00 96.56 91 ALA A N 1
ATOM 711 C CA . ALA A 1 91 ? -6.992 -1.375 4.726 1.00 96.56 91 ALA A CA 1
ATOM 712 C C . ALA A 1 91 ? -5.804 -2.337 4.579 1.00 96.56 91 ALA A C 1
ATOM 714 O O . ALA A 1 91 ? -4.848 -2.018 3.872 1.00 96.56 91 ALA A O 1
ATOM 715 N N . GLY A 1 92 ? -5.883 -3.529 5.176 1.00 96.88 92 GLY A N 1
ATOM 716 C CA . GLY A 1 92 ? -4.880 -4.581 5.040 1.00 96.88 92 GLY A CA 1
ATOM 717 C C . GLY A 1 92 ? -4.735 -5.063 3.596 1.00 96.88 92 GLY A C 1
ATOM 718 O O . GLY A 1 92 ? -3.614 -5.152 3.092 1.00 96.88 92 GLY A O 1
ATOM 719 N N . ILE A 1 93 ? -5.844 -5.315 2.891 1.00 97.50 93 ILE A N 1
ATOM 720 C CA . ILE A 1 93 ? -5.820 -5.696 1.467 1.00 97.50 93 ILE A CA 1
ATOM 721 C C . ILE A 1 93 ? -5.157 -4.596 0.634 1.00 97.50 93 ILE A C 1
ATOM 723 O O . ILE A 1 93 ? -4.239 -4.889 -0.135 1.00 97.50 93 ILE A O 1
ATOM 727 N N . PHE A 1 94 ? -5.572 -3.336 0.820 1.00 97.94 94 PHE A N 1
ATOM 728 C CA . PHE A 1 94 ? -4.949 -2.200 0.139 1.00 97.94 94 PHE A CA 1
ATOM 729 C C . PHE A 1 94 ? -3.443 -2.146 0.392 1.00 97.94 94 PHE A C 1
ATOM 731 O O . PHE A 1 94 ? -2.666 -2.016 -0.551 1.00 97.94 94 PHE A O 1
ATOM 738 N N . HIS A 1 95 ? -3.034 -2.266 1.655 1.00 97.44 95 HIS A N 1
ATOM 739 C CA . HIS A 1 95 ? -1.641 -2.154 2.055 1.00 97.44 95 HIS A CA 1
ATOM 740 C C . HIS A 1 95 ? -0.772 -3.176 1.325 1.00 97.44 95 HIS A C 1
ATOM 742 O O . HIS A 1 95 ? 0.202 -2.807 0.670 1.00 97.44 95 HIS A O 1
ATOM 748 N N . ARG A 1 96 ? -1.157 -4.456 1.389 1.00 96.31 96 ARG A N 1
ATOM 749 C CA . ARG A 1 96 ? -0.427 -5.532 0.715 1.00 96.31 96 ARG A CA 1
ATOM 750 C C . ARG A 1 96 ? -0.365 -5.308 -0.787 1.00 96.31 96 ARG A C 1
ATOM 752 O O . ARG A 1 96 ? 0.718 -5.343 -1.360 1.00 96.31 96 ARG A O 1
ATOM 759 N N . GLN A 1 97 ? -1.508 -5.050 -1.416 1.00 97.06 97 GLN A N 1
ATOM 760 C CA . GLN A 1 97 ? -1.569 -4.918 -2.869 1.00 97.06 97 GLN A CA 1
ATOM 761 C C . GLN A 1 97 ? -0.779 -3.706 -3.372 1.00 97.06 97 GLN A C 1
ATOM 763 O O . GLN A 1 97 ? -0.039 -3.827 -4.341 1.00 97.06 97 GLN A O 1
ATOM 768 N N . ASN A 1 98 ? -0.829 -2.565 -2.682 1.00 98.06 98 ASN A N 1
ATOM 769 C CA . ASN A 1 98 ? -0.056 -1.390 -3.083 1.00 98.06 98 ASN A CA 1
ATOM 770 C C . ASN A 1 98 ? 1.464 -1.604 -2.924 1.00 98.06 98 ASN A C 1
ATOM 772 O O . ASN A 1 98 ? 2.244 -1.084 -3.719 1.00 98.06 98 ASN A O 1
ATOM 776 N N . VAL A 1 99 ? 1.899 -2.390 -1.929 1.00 96.56 99 VAL A N 1
ATOM 777 C CA . VAL A 1 99 ? 3.318 -2.769 -1.763 1.00 96.56 99 VAL A CA 1
ATOM 778 C C . VAL A 1 99 ? 3.783 -3.703 -2.880 1.00 96.56 99 VAL A C 1
ATOM 780 O O . VAL A 1 99 ? 4.890 -3.513 -3.383 1.00 96.56 99 VAL A O 1
ATOM 783 N N . ILE A 1 100 ? 2.938 -4.664 -3.272 1.00 95.69 100 ILE A N 1
ATOM 784 C CA . ILE A 1 100 ? 3.199 -5.626 -4.353 1.00 95.69 100 ILE A CA 1
ATOM 785 C C . ILE A 1 100 ? 3.252 -4.928 -5.719 1.00 95.69 100 ILE A C 1
ATOM 787 O O . ILE A 1 100 ? 4.193 -5.141 -6.475 1.00 95.69 100 ILE A O 1
ATOM 791 N N . ILE A 1 101 ? 2.285 -4.057 -6.027 1.00 97.75 101 ILE A N 1
ATOM 792 C CA . ILE A 1 101 ? 2.263 -3.294 -7.290 1.00 97.75 101 ILE A CA 1
ATOM 793 C C . ILE A 1 101 ? 3.493 -2.378 -7.398 1.00 97.75 101 ILE A C 1
ATOM 795 O O . ILE A 1 101 ? 4.053 -2.200 -8.483 1.00 97.75 101 ILE A O 1
ATOM 799 N N . HIS A 1 102 ? 3.919 -1.813 -6.263 1.00 97.88 102 HIS A N 1
ATOM 800 C CA . HIS A 1 102 ? 5.089 -0.945 -6.146 1.00 97.88 102 HIS A CA 1
ATOM 801 C C . HIS A 1 102 ? 5.076 0.211 -7.173 1.00 97.88 102 HIS A C 1
ATOM 803 O O . HIS A 1 102 ? 5.922 0.263 -8.071 1.00 97.88 102 HIS A O 1
ATOM 809 N N . PRO A 1 103 ? 4.078 1.114 -7.110 1.00 98.38 103 PRO A N 1
ATOM 810 C CA . PRO A 1 103 ? 3.759 2.025 -8.212 1.00 98.38 103 PRO A CA 1
ATOM 811 C C . PRO A 1 103 ? 4.795 3.123 -8.505 1.00 98.38 103 PRO A C 1
ATOM 813 O O . PRO A 1 103 ? 4.729 3.741 -9.566 1.00 98.38 103 PRO A O 1
ATOM 816 N N . PHE A 1 104 ? 5.740 3.386 -7.602 1.00 98.31 104 PHE A N 1
ATOM 817 C CA . PHE A 1 104 ? 6.676 4.514 -7.692 1.00 98.31 104 PHE A CA 1
ATOM 818 C C . PHE A 1 104 ? 8.141 4.076 -7.768 1.00 98.31 104 PHE A C 1
ATOM 820 O O . PHE A 1 104 ? 8.473 2.951 -7.401 1.00 98.31 104 PHE A O 1
ATOM 827 N N . ILE A 1 105 ? 9.023 4.990 -8.194 1.00 96.94 105 ILE A N 1
ATOM 828 C CA . ILE A 1 105 ? 10.483 4.790 -8.139 1.00 96.94 105 ILE A CA 1
ATOM 829 C C . ILE A 1 105 ? 10.982 4.747 -6.687 1.00 96.94 105 ILE A C 1
ATOM 831 O O . ILE A 1 105 ? 11.754 3.863 -6.334 1.00 96.94 105 ILE A O 1
ATOM 835 N N . ASP A 1 106 ? 10.498 5.655 -5.834 1.00 95.06 106 ASP A N 1
ATOM 836 C CA . ASP A 1 106 ? 10.755 5.660 -4.389 1.00 95.06 106 ASP A CA 1
ATOM 837 C C . ASP A 1 106 ? 9.511 6.154 -3.621 1.00 95.06 106 ASP A C 1
ATOM 839 O O . ASP A 1 106 ? 8.547 6.669 -4.191 1.00 95.06 106 ASP A O 1
ATOM 843 N N . GLY A 1 107 ? 9.497 5.962 -2.304 1.00 94.50 107 GLY A N 1
ATOM 844 C CA . GLY A 1 107 ? 8.435 6.415 -1.414 1.00 94.50 107 GLY A CA 1
ATOM 845 C C . GLY A 1 107 ? 7.280 5.427 -1.277 1.00 94.50 107 GLY A C 1
ATOM 846 O O . GLY A 1 107 ? 6.328 5.731 -0.559 1.00 94.50 107 GLY A O 1
ATOM 847 N N . ASN A 1 108 ? 7.358 4.239 -1.891 1.00 95.88 108 ASN A N 1
ATOM 848 C CA . ASN A 1 108 ? 6.288 3.233 -1.878 1.00 95.88 108 ASN A CA 1
ATOM 849 C C . ASN A 1 108 ? 5.851 2.864 -0.453 1.00 95.88 108 ASN A C 1
ATOM 851 O O . ASN A 1 108 ? 4.683 3.013 -0.112 1.00 95.88 108 ASN A O 1
ATOM 855 N N . GLY A 1 109 ? 6.784 2.465 0.419 1.00 92.75 109 GLY A N 1
ATOM 856 C CA . GLY A 1 109 ? 6.447 2.062 1.792 1.00 92.75 109 GLY A CA 1
ATOM 857 C C . GLY A 1 109 ? 5.791 3.177 2.618 1.00 92.75 109 GLY A C 1
ATOM 858 O O . GLY A 1 109 ? 4.781 2.945 3.280 1.00 92.75 109 GLY A O 1
ATOM 859 N N . ARG A 1 110 ? 6.334 4.400 2.546 1.00 92.88 110 ARG A N 1
ATOM 860 C CA . ARG A 1 110 ? 5.814 5.586 3.252 1.00 92.88 110 ARG A CA 1
ATOM 861 C C . ARG A 1 110 ? 4.423 5.980 2.734 1.00 92.88 110 ARG A C 1
ATOM 863 O O . ARG A 1 110 ? 3.506 6.191 3.525 1.00 92.88 110 ARG A O 1
ATOM 870 N N . THR A 1 111 ? 4.247 5.981 1.413 1.00 95.56 111 THR A N 1
ATOM 871 C CA . THR A 1 111 ? 2.971 6.269 0.740 1.00 95.56 111 THR A CA 1
ATOM 872 C C . THR A 1 111 ? 1.904 5.235 1.094 1.00 95.56 111 THR A C 1
ATOM 874 O O . THR A 1 111 ? 0.794 5.610 1.473 1.00 95.56 111 THR A O 1
ATOM 877 N N . THR A 1 112 ? 2.239 3.939 1.046 1.00 95.94 112 THR A N 1
ATOM 878 C CA . THR A 1 112 ? 1.324 2.857 1.437 1.00 95.94 112 THR A CA 1
ATOM 879 C C . THR A 1 112 ? 0.856 3.039 2.874 1.00 95.94 112 THR A C 1
ATOM 881 O O . THR A 1 112 ? -0.349 3.009 3.119 1.00 95.94 112 THR A O 1
ATOM 884 N N . ARG A 1 113 ? 1.777 3.235 3.831 1.00 93.00 113 ARG A N 1
ATOM 885 C CA . ARG A 1 113 ? 1.428 3.397 5.254 1.00 93.00 113 ARG A CA 1
ATOM 886 C C . ARG A 1 113 ? 0.451 4.551 5.454 1.00 93.00 113 ARG A C 1
ATOM 888 O O . ARG A 1 113 ? -0.585 4.368 6.083 1.00 93.00 113 ARG A O 1
ATOM 895 N N . LEU A 1 114 ? 0.735 5.698 4.847 1.00 92.38 114 LEU A N 1
ATOM 896 C CA . LEU A 1 114 ? -0.113 6.876 4.960 1.00 92.38 114 LEU A CA 1
ATOM 897 C C . LEU A 1 114 ? -1.515 6.665 4.368 1.00 92.38 114 LEU A C 1
ATOM 899 O O . LEU A 1 114 ? -2.515 7.014 4.996 1.00 92.38 114 LEU A O 1
ATOM 903 N N . LEU A 1 115 ? -1.614 6.066 3.180 1.00 94.88 115 LEU A N 1
ATOM 904 C CA . LEU A 1 115 ? -2.913 5.772 2.572 1.00 94.88 115 LEU A CA 1
ATOM 905 C C . LEU A 1 115 ? -3.673 4.663 3.302 1.00 94.88 115 LEU A C 1
ATOM 907 O O . LEU A 1 115 ? -4.898 4.710 3.356 1.00 94.88 115 LEU A O 1
ATOM 911 N N . THR A 1 116 ? -2.968 3.718 3.924 1.00 94.81 116 THR A N 1
ATOM 912 C CA . THR A 1 116 ? -3.574 2.712 4.809 1.00 94.81 116 THR A CA 1
ATOM 913 C C . THR A 1 116 ? -4.263 3.398 5.987 1.00 94.81 116 THR A C 1
ATOM 915 O O . THR A 1 116 ? -5.444 3.155 6.228 1.00 94.81 116 THR A O 1
ATOM 918 N N . THR A 1 117 ? -3.576 4.328 6.661 1.00 91.50 117 THR A N 1
ATOM 919 C CA . THR A 1 117 ? -4.175 5.138 7.734 1.00 91.50 117 THR A CA 1
ATOM 920 C C . THR A 1 117 ? -5.351 5.971 7.219 1.00 91.50 117 THR A C 1
ATOM 922 O O . THR A 1 117 ? -6.369 6.087 7.895 1.00 91.50 117 THR A O 1
ATOM 925 N N . ALA A 1 118 ? -5.275 6.491 5.989 1.00 92.12 118 ALA A N 1
ATOM 926 C CA . ALA A 1 118 ? -6.387 7.215 5.376 1.00 92.12 118 ALA A CA 1
ATOM 927 C C . ALA A 1 118 ? -7.623 6.363 5.093 1.00 92.12 118 ALA A C 1
ATOM 929 O O . ALA A 1 118 ? -8.744 6.842 5.268 1.00 92.12 118 ALA A O 1
ATOM 930 N N . ILE A 1 119 ? -7.439 5.110 4.686 1.00 93.88 119 ILE A N 1
ATOM 931 C CA . ILE A 1 119 ? -8.540 4.167 4.474 1.00 93.88 119 ILE A CA 1
ATOM 932 C C . ILE A 1 119 ? -9.183 3.783 5.808 1.00 93.88 119 ILE A C 1
ATOM 934 O O . ILE A 1 119 ? -10.412 3.781 5.892 1.00 93.88 119 ILE A O 1
ATOM 938 N N . LEU A 1 120 ? -8.382 3.542 6.853 1.00 92.56 120 LEU A N 1
ATOM 939 C CA . LEU A 1 120 ? -8.881 3.315 8.214 1.00 92.56 120 LEU A CA 1
ATOM 940 C C . LEU A 1 120 ? -9.703 4.518 8.702 1.00 92.56 120 LEU A C 1
ATOM 942 O O . LEU A 1 120 ? -10.864 4.353 9.073 1.00 92.56 120 LEU A O 1
ATOM 946 N N . GLY A 1 121 ? -9.159 5.734 8.576 1.00 90.00 121 GLY A N 1
ATOM 947 C CA . GLY A 1 121 ? -9.835 6.971 8.976 1.00 90.00 121 GLY A CA 1
ATOM 948 C C . GLY A 1 121 ? -11.141 7.216 8.222 1.00 90.00 121 GLY A C 1
ATOM 949 O O . GLY A 1 121 ? -12.164 7.521 8.830 1.00 90.00 121 GLY A O 1
ATOM 950 N N . ARG A 1 122 ? -11.151 7.006 6.898 1.00 89.62 122 ARG A N 1
ATOM 951 C CA . ARG A 1 122 ? -12.378 7.095 6.085 1.00 89.62 122 ARG A CA 1
ATOM 952 C C . ARG A 1 122 ? -13.431 6.059 6.487 1.00 89.62 122 ARG A C 1
ATOM 954 O O . ARG A 1 122 ? -14.614 6.284 6.257 1.00 89.62 122 ARG A O 1
ATOM 961 N N . SER A 1 123 ? -13.009 4.946 7.074 1.00 87.25 123 SER A N 1
ATOM 962 C CA . SER A 1 123 ? -13.886 3.853 7.493 1.00 87.25 123 SER A CA 1
ATOM 963 C C . SER A 1 123 ? -14.298 3.945 8.972 1.00 87.25 123 SER A C 1
ATOM 965 O O . SER A 1 123 ? -14.860 2.993 9.503 1.00 87.25 123 SER A O 1
ATOM 967 N N . GLY A 1 124 ? -14.037 5.081 9.633 1.00 84.25 124 GLY A N 1
ATOM 968 C CA . GLY A 1 124 ? -14.444 5.350 11.018 1.00 84.25 124 GLY A CA 1
ATOM 969 C C . GLY A 1 124 ? -13.374 5.077 12.079 1.00 84.25 124 GLY A C 1
ATOM 970 O O . GLY A 1 124 ? -13.625 5.313 13.256 1.00 84.25 124 GLY A O 1
ATOM 971 N N . LEU A 1 125 ? -12.178 4.629 11.684 1.00 85.00 125 LEU A N 1
ATOM 972 C CA . LEU A 1 125 ? -11.032 4.411 12.573 1.00 85.00 125 LEU A CA 1
ATOM 973 C C . LEU A 1 125 ? -9.973 5.500 12.337 1.00 85.00 125 LEU A C 1
ATOM 975 O O . LEU A 1 125 ? -8.967 5.267 11.665 1.00 85.00 125 LEU A O 1
ATOM 979 N N . ASP A 1 126 ? -10.215 6.716 12.840 1.00 81.81 126 ASP A N 1
ATOM 980 C CA . ASP A 1 126 ? -9.243 7.820 12.753 1.00 81.81 126 ASP A CA 1
ATOM 981 C C . ASP A 1 126 ? -8.088 7.586 13.739 1.00 81.81 126 ASP A C 1
ATOM 983 O O . ASP A 1 126 ? -8.224 7.773 14.946 1.00 81.81 126 ASP A O 1
ATOM 987 N N . LEU A 1 127 ? -6.946 7.156 13.200 1.00 77.19 127 LEU A N 1
ATOM 988 C CA . LEU A 1 127 ? -5.733 6.843 13.956 1.00 77.19 127 LEU A CA 1
ATOM 989 C C . LEU A 1 127 ? -4.597 7.853 13.712 1.00 77.19 127 LEU A C 1
ATOM 991 O O . LEU A 1 127 ? -3.462 7.623 14.126 1.00 77.19 127 LEU A O 1
ATOM 995 N N . PHE A 1 128 ? -4.869 8.972 13.032 1.00 72.44 128 PHE A N 1
ATOM 996 C CA . PHE A 1 128 ? -3.821 9.851 12.498 1.00 72.44 128 PHE A CA 1
ATOM 997 C C . PHE A 1 128 ? -2.909 10.493 13.543 1.00 72.44 128 PHE A C 1
ATOM 999 O O . PHE A 1 128 ? -1.738 10.727 13.256 1.00 72.44 128 PHE A O 1
ATOM 1006 N N . GLU A 1 129 ? -3.434 10.808 14.725 1.00 67.12 129 GLU A N 1
ATOM 1007 C CA . GLU A 1 129 ? -2.701 11.564 15.751 1.00 67.12 129 GLU A CA 1
ATOM 1008 C C . GLU A 1 129 ? -1.867 10.673 16.678 1.00 67.12 129 GLU A C 1
ATOM 1010 O O . GLU A 1 129 ? -1.075 11.177 17.469 1.00 67.12 129 GLU A O 1
ATOM 1015 N N . ILE A 1 130 ? -2.039 9.355 16.583 1.00 67.06 130 ILE A N 1
ATOM 1016 C CA . ILE A 1 130 ? -1.532 8.418 17.585 1.00 67.06 130 ILE A CA 1
ATOM 1017 C C . ILE A 1 130 ? -0.777 7.230 16.988 1.00 67.06 130 ILE A C 1
ATOM 1019 O O . ILE A 1 130 ? -0.012 6.598 17.704 1.00 67.06 130 ILE A O 1
ATOM 1023 N N . PHE A 1 131 ? -0.950 6.922 15.700 1.00 67.75 131 PHE A N 1
ATOM 1024 C CA . PHE A 1 131 ? -0.552 5.631 15.142 1.00 67.75 131 PHE A CA 1
ATOM 1025 C C . PHE A 1 131 ? 0.571 5.719 14.105 1.00 67.75 131 PHE A C 1
ATOM 1027 O O . PHE A 1 131 ? 0.430 6.391 13.079 1.00 67.75 131 PHE A O 1
ATOM 1034 N N . SER A 1 132 ? 1.650 4.953 14.314 1.00 70.00 132 SER A N 1
ATOM 1035 C CA . SER A 1 132 ? 2.726 4.783 13.334 1.00 70.00 132 SER A CA 1
ATOM 1036 C C . SER A 1 132 ? 2.971 3.310 12.992 1.00 70.00 132 SER A C 1
ATOM 1038 O O . SER A 1 132 ? 3.560 2.555 13.761 1.00 70.00 132 SER A O 1
ATOM 1040 N N . PHE A 1 133 ? 2.614 2.905 11.767 1.00 68.75 133 PHE A N 1
ATOM 1041 C CA . PHE A 1 133 ? 2.987 1.591 11.213 1.00 68.75 133 PHE A CA 1
ATOM 1042 C C . PHE A 1 133 ? 4.510 1.383 11.115 1.00 68.75 133 PHE A C 1
ATOM 1044 O O . PHE A 1 133 ? 4.981 0.256 10.973 1.00 68.75 133 PHE A O 1
ATOM 1051 N N . GLU A 1 134 ? 5.286 2.466 11.126 1.00 70.88 134 GLU A N 1
ATOM 1052 C CA . GLU A 1 134 ? 6.731 2.421 10.928 1.00 70.88 134 GLU A CA 1
ATOM 1053 C C . GLU A 1 134 ? 7.446 1.698 12.070 1.00 70.88 134 GLU A C 1
ATOM 1055 O O . GLU A 1 134 ? 8.273 0.822 11.816 1.00 70.88 134 GLU A O 1
ATOM 1060 N N . ASP A 1 135 ? 7.061 1.984 13.314 1.00 68.44 135 ASP A N 1
ATOM 1061 C CA . ASP A 1 135 ? 7.696 1.406 14.497 1.00 68.44 135 ASP A CA 1
ATOM 1062 C C . ASP A 1 135 ? 7.483 -0.109 14.585 1.00 68.44 135 ASP A C 1
ATOM 1064 O O . ASP A 1 135 ? 8.393 -0.837 14.985 1.00 68.44 135 ASP A O 1
ATOM 1068 N N . TYR A 1 136 ? 6.306 -0.609 14.198 1.00 72.25 136 TYR A N 1
ATOM 1069 C CA . TYR A 1 136 ? 6.016 -2.043 14.220 1.00 72.25 136 TYR A CA 1
ATOM 1070 C C . TYR A 1 136 ? 6.769 -2.793 13.111 1.00 72.25 136 TYR A C 1
ATOM 1072 O O . TYR A 1 136 ? 7.447 -3.787 13.383 1.00 72.25 136 TYR A O 1
ATOM 1080 N N . TYR A 1 137 ? 6.718 -2.300 11.869 1.00 77.19 137 TYR A N 1
ATOM 1081 C CA . TYR A 1 137 ? 7.358 -2.980 10.738 1.00 77.19 137 TYR A CA 1
ATOM 1082 C C . TYR A 1 137 ? 8.888 -2.905 10.788 1.00 77.19 137 TYR A C 1
ATOM 1084 O O . TYR A 1 137 ? 9.560 -3.890 10.470 1.00 77.19 137 TYR A O 1
ATOM 1092 N N . ASN A 1 138 ? 9.463 -1.790 11.248 1.00 76.69 138 ASN A N 1
ATOM 1093 C CA . ASN A 1 138 ? 10.918 -1.626 11.291 1.00 76.69 138 ASN A CA 1
ATOM 1094 C C . ASN A 1 138 ? 11.598 -2.510 12.346 1.00 76.69 138 ASN A C 1
ATOM 1096 O O . ASN A 1 138 ? 12.754 -2.896 12.151 1.00 76.69 138 ASN A O 1
ATOM 1100 N N . ARG A 1 139 ? 10.891 -2.918 13.415 1.00 80.12 139 ARG A N 1
ATOM 1101 C CA . ARG A 1 139 ? 11.419 -3.889 14.399 1.00 80.12 139 ARG A CA 1
ATOM 1102 C C . ARG A 1 139 ? 11.869 -5.184 13.726 1.00 80.12 139 ARG A C 1
ATOM 1104 O O . ARG A 1 139 ? 12.896 -5.756 14.093 1.00 80.12 139 ARG A O 1
ATOM 1111 N N . ASN A 1 140 ? 11.129 -5.644 12.715 1.00 81.25 140 ASN A N 1
ATOM 1112 C CA . ASN A 1 140 ? 11.507 -6.820 11.943 1.00 81.25 140 ASN A CA 1
ATOM 1113 C C . ASN A 1 140 ? 11.047 -6.722 10.483 1.00 81.25 140 ASN A C 1
ATOM 1115 O O . ASN A 1 140 ? 10.082 -7.367 10.070 1.00 81.25 140 ASN A O 1
ATOM 1119 N N . ILE A 1 141 ? 11.801 -5.957 9.691 1.00 83.62 141 ILE A N 1
ATOM 1120 C CA . ILE A 1 141 ? 11.508 -5.729 8.271 1.00 83.62 141 ILE A CA 1
ATOM 1121 C C . ILE A 1 141 ? 11.488 -7.023 7.444 1.00 83.62 141 ILE A C 1
ATOM 1123 O O . ILE A 1 141 ? 10.692 -7.155 6.520 1.00 83.62 141 ILE A O 1
ATOM 1127 N N . THR A 1 142 ? 12.300 -8.017 7.821 1.00 84.62 142 THR A N 1
ATOM 1128 C CA . THR A 1 142 ? 12.313 -9.343 7.188 1.00 84.62 142 THR A CA 1
ATOM 1129 C C . THR A 1 142 ? 11.001 -10.091 7.437 1.00 84.62 142 THR A C 1
ATOM 1131 O O . THR A 1 142 ? 10.429 -10.648 6.502 1.00 84.62 142 THR A O 1
ATOM 1134 N N . ARG A 1 143 ? 10.482 -10.074 8.677 1.00 86.88 143 ARG A N 1
ATOM 1135 C CA . ARG A 1 143 ? 9.162 -10.649 8.995 1.00 86.88 143 ARG A CA 1
ATOM 1136 C C . ARG A 1 143 ? 8.055 -9.917 8.241 1.00 86.88 143 ARG A C 1
ATOM 1138 O O . ARG A 1 143 ? 7.175 -10.582 7.710 1.00 86.88 143 ARG A O 1
ATOM 1145 N N . TYR A 1 144 ? 8.122 -8.588 8.163 1.00 90.44 144 TYR A N 1
ATOM 1146 C CA . TYR A 1 144 ? 7.162 -7.781 7.409 1.00 90.44 144 TYR A CA 1
ATOM 1147 C C . TYR A 1 144 ? 7.139 -8.160 5.919 1.00 90.44 144 TYR A C 1
ATOM 1149 O O . TYR A 1 144 ? 6.078 -8.490 5.399 1.00 90.44 144 TYR A O 1
ATOM 1157 N N . PHE A 1 145 ? 8.292 -8.203 5.241 1.00 89.75 145 PHE A N 1
ATOM 1158 C CA . PHE A 1 145 ? 8.364 -8.570 3.817 1.00 89.75 145 PHE A CA 1
ATOM 1159 C C . PHE A 1 145 ? 7.831 -9.982 3.559 1.00 89.75 145 PHE A C 1
ATOM 1161 O O . PHE A 1 145 ? 7.032 -10.183 2.643 1.00 89.75 145 PHE A O 1
ATOM 1168 N N . LYS A 1 146 ? 8.188 -10.938 4.426 1.00 88.56 146 LYS A N 1
ATOM 1169 C CA . LYS A 1 146 ? 7.659 -12.304 4.366 1.00 88.56 146 LYS A CA 1
ATOM 1170 C C . LYS A 1 146 ? 6.142 -12.351 4.572 1.00 88.56 146 LYS A C 1
ATOM 1172 O O . LYS A 1 146 ? 5.464 -13.096 3.878 1.00 88.56 146 LYS A O 1
ATOM 1177 N N . ALA A 1 147 ? 5.604 -11.564 5.505 1.00 90.94 147 ALA A N 1
ATOM 1178 C CA . ALA A 1 147 ? 4.168 -11.518 5.779 1.00 90.94 147 ALA A CA 1
ATOM 1179 C C . ALA A 1 147 ? 3.371 -10.886 4.629 1.00 90.94 147 ALA A C 1
ATOM 1181 O O . ALA A 1 147 ? 2.292 -11.373 4.306 1.00 90.94 147 ALA A O 1
ATOM 1182 N N . VAL A 1 148 ? 3.901 -9.840 3.981 1.00 91.38 148 VAL A N 1
ATOM 1183 C CA . VAL A 1 148 ? 3.318 -9.273 2.749 1.00 91.38 148 VAL A CA 1
ATOM 1184 C C . VAL A 1 148 ? 3.324 -10.309 1.615 1.00 91.38 148 VAL A C 1
ATOM 1186 O O . VAL A 1 148 ? 2.451 -10.278 0.747 1.00 91.38 148 VAL A O 1
ATOM 1189 N N . GLY A 1 149 ? 4.269 -11.251 1.639 1.00 89.69 149 GLY A N 1
ATOM 1190 C CA . GLY A 1 149 ? 4.475 -12.235 0.580 1.00 89.69 149 GLY A CA 1
ATOM 1191 C C . GLY A 1 149 ? 5.313 -11.675 -0.566 1.00 89.69 149 GLY A C 1
ATOM 1192 O O . GLY A 1 149 ? 5.022 -11.954 -1.723 1.00 89.69 149 GLY A O 1
ATOM 1193 N N . LEU A 1 150 ? 6.305 -10.836 -0.247 1.00 88.44 150 LEU A N 1
ATOM 1194 C CA . LEU A 1 150 ? 7.302 -10.376 -1.212 1.00 88.44 150 LEU A CA 1
ATOM 1195 C C . LEU A 1 150 ? 8.329 -11.489 -1.416 1.00 88.44 150 LEU A C 1
ATOM 1197 O O . LEU A 1 150 ? 9.272 -11.612 -0.637 1.00 88.44 150 LEU A O 1
ATOM 1201 N N . GLU A 1 151 ? 8.102 -12.314 -2.430 1.00 87.75 151 GLU A N 1
ATOM 1202 C CA . GLU A 1 151 ? 8.979 -13.419 -2.807 1.00 87.75 151 GLU A CA 1
ATOM 1203 C C . GLU A 1 151 ? 8.836 -13.691 -4.309 1.00 87.75 151 GLU A C 1
ATOM 1205 O O . GLU A 1 151 ? 7.719 -13.791 -4.812 1.00 87.75 151 GLU A O 1
ATOM 1210 N N . GLY A 1 152 ? 9.961 -13.790 -5.021 1.00 89.62 152 GLY A N 1
ATOM 1211 C CA . GLY A 1 152 ? 9.980 -14.132 -6.447 1.00 89.62 152 GLY A CA 1
ATOM 1212 C C . GLY A 1 152 ? 9.518 -13.001 -7.371 1.00 89.62 152 GLY A C 1
ATOM 1213 O O . GLY A 1 152 ? 9.826 -11.830 -7.137 1.00 89.62 152 GLY A O 1
ATOM 1214 N N . ASP A 1 153 ? 8.819 -13.364 -8.444 1.00 92.19 153 ASP A N 1
ATOM 1215 C CA . ASP A 1 153 ? 8.268 -12.445 -9.442 1.00 92.19 153 ASP A CA 1
ATOM 1216 C C . ASP A 1 153 ? 6.747 -12.310 -9.282 1.00 92.19 153 ASP A C 1
ATOM 1218 O O . ASP A 1 153 ? 6.048 -13.272 -8.956 1.00 92.19 153 ASP A O 1
ATOM 1222 N N . TYR A 1 154 ? 6.213 -11.112 -9.522 1.00 91.12 154 TYR A N 1
ATOM 1223 C CA . TYR A 1 154 ? 4.776 -10.860 -9.532 1.00 91.12 154 TYR A CA 1
ATOM 1224 C C . TYR A 1 154 ? 3.989 -11.849 -10.406 1.00 91.12 154 TYR A C 1
ATOM 1226 O O . TYR A 1 154 ? 2.912 -12.287 -9.998 1.00 91.12 154 TYR A O 1
ATOM 1234 N N . TYR A 1 155 ? 4.509 -12.222 -11.577 1.00 89.50 155 TYR A N 1
ATOM 1235 C CA . TYR A 1 155 ? 3.818 -13.128 -12.501 1.00 89.50 155 TYR A CA 1
ATOM 1236 C C . TYR A 1 155 ? 3.964 -14.613 -12.127 1.00 89.50 155 TYR A C 1
ATOM 1238 O O . TYR A 1 155 ? 3.266 -15.449 -12.700 1.00 89.50 155 TYR A O 1
ATOM 1246 N N . ASP A 1 156 ? 4.801 -14.942 -11.137 1.00 87.19 156 ASP A N 1
ATOM 1247 C CA . ASP A 1 156 ? 4.917 -16.295 -10.577 1.00 87.19 156 ASP A CA 1
ATOM 1248 C C . ASP A 1 156 ? 3.885 -16.569 -9.467 1.00 87.19 156 ASP A C 1
ATOM 1250 O O . ASP A 1 156 ? 3.743 -17.709 -9.006 1.00 87.19 156 ASP A O 1
ATOM 1254 N N . LEU A 1 157 ? 3.148 -15.542 -9.021 1.00 73.25 157 LEU A N 1
ATOM 1255 C CA . LEU A 1 157 ? 2.108 -15.674 -8.003 1.00 73.25 157 LEU A CA 1
ATOM 1256 C C . LEU A 1 157 ? 0.961 -16.556 -8.532 1.00 73.25 157 LEU A C 1
ATOM 1258 O O . LEU A 1 157 ? 0.228 -16.176 -9.441 1.00 73.25 157 LEU A O 1
ATOM 1262 N N . LYS A 1 158 ? 0.802 -17.753 -7.951 1.00 67.81 158 LYS A N 1
ATOM 1263 C CA . LYS A 1 158 ? -0.230 -18.730 -8.340 1.00 67.81 158 LYS A CA 1
ATOM 1264 C C . LYS A 1 158 ? -1.553 -18.489 -7.615 1.00 67.81 158 LYS A C 1
ATOM 1266 O O . LYS A 1 158 ? -1.565 -18.171 -6.427 1.00 67.81 158 LYS A O 1
ATOM 1271 N N . ASP A 1 159 ? -2.657 -18.734 -8.317 1.00 71.88 159 ASP A N 1
ATOM 1272 C CA . ASP A 1 159 ? -3.998 -18.731 -7.736 1.00 71.88 159 ASP A CA 1
ATOM 1273 C C . ASP A 1 159 ? -4.308 -20.019 -6.947 1.00 71.88 159 ASP A C 1
ATOM 1275 O O . ASP A 1 159 ? -3.897 -21.110 -7.361 1.00 71.88 159 ASP A O 1
ATOM 1279 N N . PRO A 1 160 ? -5.094 -19.927 -5.855 1.00 73.00 160 PRO A N 1
ATOM 1280 C CA . PRO A 1 160 ? -5.618 -18.699 -5.253 1.00 73.00 160 PRO A CA 1
ATOM 1281 C C . PRO A 1 160 ? -4.608 -18.026 -4.308 1.00 73.00 160 PRO A C 1
ATOM 1283 O O . PRO A 1 160 ? -3.938 -18.681 -3.509 1.00 73.00 160 PRO A O 1
ATOM 1286 N N . ILE A 1 161 ? -4.557 -16.693 -4.344 1.00 81.25 161 ILE A N 1
ATOM 1287 C CA . ILE A 1 161 ? -3.742 -15.899 -3.415 1.00 81.25 161 ILE A CA 1
ATOM 1288 C C . ILE A 1 161 ? -4.400 -15.884 -2.024 1.00 81.25 161 ILE A C 1
ATOM 1290 O O . ILE A 1 161 ? -5.447 -15.266 -1.831 1.00 81.25 161 ILE A O 1
ATOM 1294 N N . ASP A 1 162 ? -3.761 -16.514 -1.036 1.00 87.38 162 ASP A N 1
ATOM 1295 C CA . ASP A 1 162 ? -4.202 -16.497 0.366 1.00 87.38 162 ASP A CA 1
ATOM 1296 C C . ASP A 1 162 ? -3.709 -15.233 1.097 1.00 87.38 162 ASP A C 1
ATOM 1298 O O . ASP A 1 162 ? -2.510 -14.958 1.181 1.00 87.38 162 ASP A O 1
ATOM 1302 N N . PHE A 1 163 ? -4.645 -14.456 1.648 1.00 91.81 163 PHE A N 1
ATOM 1303 C CA . PHE A 1 163 ? -4.356 -13.240 2.416 1.00 91.81 163 PHE A CA 1
ATOM 1304 C C . PHE A 1 163 ? -4.330 -13.467 3.931 1.00 91.81 163 PHE A C 1
ATOM 1306 O O . PHE A 1 163 ? -3.964 -12.543 4.655 1.00 91.81 163 PHE A O 1
ATOM 1313 N N . SER A 1 164 ? -4.700 -14.650 4.424 1.00 92.69 164 SER A N 1
ATOM 1314 C CA . SER A 1 164 ? -4.959 -14.901 5.849 1.00 92.69 164 SER A CA 1
ATOM 1315 C C . SER A 1 164 ? -3.752 -14.550 6.717 1.00 92.69 1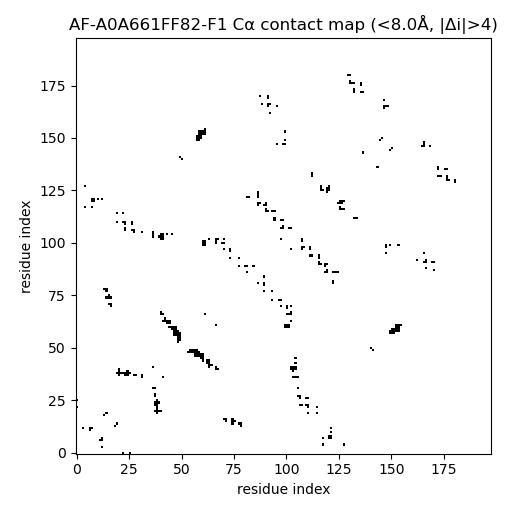64 SER A C 1
ATOM 1317 O O . SER A 1 164 ? -3.850 -13.693 7.591 1.00 92.69 164 SER A O 1
ATOM 1319 N N . ARG A 1 165 ? -2.570 -15.088 6.380 1.00 92.19 165 ARG A N 1
ATOM 1320 C CA . ARG A 1 165 ? -1.310 -14.802 7.096 1.00 92.19 165 ARG A CA 1
ATOM 1321 C C . ARG A 1 165 ? -0.952 -13.318 7.123 1.00 92.19 165 ARG A C 1
ATOM 1323 O O . ARG A 1 165 ? -0.429 -12.820 8.117 1.00 92.19 165 ARG A O 1
ATOM 1330 N N . TRP A 1 166 ? -1.198 -12.617 6.018 1.00 94.69 166 TRP A N 1
ATOM 1331 C CA . TRP A 1 166 ? -0.951 -11.182 5.941 1.00 94.69 166 TRP A CA 1
ATOM 1332 C C . TRP A 1 166 ? -1.931 -10.408 6.823 1.00 94.69 166 TRP A C 1
ATOM 1334 O O . TRP A 1 166 ? -1.514 -9.528 7.568 1.00 94.69 166 TRP A O 1
ATOM 1344 N N . LEU A 1 167 ? -3.224 -10.719 6.736 1.00 96.38 167 LEU A N 1
ATOM 1345 C CA . LEU A 1 167 ? -4.267 -10.005 7.468 1.00 96.38 167 LEU A CA 1
ATOM 1346 C C . LEU A 1 167 ? -4.154 -10.235 8.978 1.00 96.38 167 LEU A C 1
ATOM 1348 O O . LEU A 1 167 ? -4.338 -9.284 9.733 1.00 96.38 167 LEU A O 1
ATOM 1352 N N . GLU A 1 168 ? -3.769 -11.438 9.409 1.00 94.75 168 GLU A N 1
ATOM 1353 C CA . GLU A 1 168 ? -3.408 -11.735 10.800 1.00 94.75 168 GLU A CA 1
ATOM 1354 C C . GLU A 1 168 ? -2.237 -10.859 11.258 1.00 94.75 168 GLU A C 1
ATOM 1356 O O . GLU A 1 168 ? -2.363 -10.118 12.229 1.00 94.75 168 GLU A O 1
ATOM 1361 N N . TYR A 1 169 ? -1.127 -10.859 10.512 1.00 93.50 169 TYR A N 1
ATOM 1362 C CA . TYR A 1 169 ? 0.044 -10.038 10.831 1.00 93.50 169 TYR A CA 1
ATOM 1363 C C . TYR A 1 169 ? -0.273 -8.531 10.852 1.00 93.50 169 TYR A C 1
ATOM 1365 O O . TYR A 1 169 ? 0.201 -7.792 11.717 1.00 93.50 169 TYR A O 1
ATOM 1373 N N . PHE A 1 170 ? -1.084 -8.062 9.905 1.00 93.75 170 PHE A N 1
ATOM 1374 C CA . PHE A 1 170 ? -1.517 -6.672 9.817 1.00 93.75 170 PHE A CA 1
ATOM 1375 C C . PHE A 1 170 ? -2.383 -6.275 11.019 1.00 93.75 170 PHE A C 1
ATOM 1377 O O . PHE A 1 170 ? -2.153 -5.228 11.627 1.00 93.75 170 PHE A O 1
ATOM 1384 N N . ALA A 1 171 ? -3.350 -7.119 11.388 1.00 93.44 171 ALA A N 1
ATOM 1385 C CA . ALA A 1 171 ? -4.212 -6.899 12.542 1.00 93.44 171 ALA A CA 1
ATOM 1386 C C . ALA A 1 171 ? -3.431 -6.967 13.866 1.00 93.44 171 ALA A C 1
ATOM 1388 O O . ALA A 1 171 ? -3.676 -6.145 14.748 1.00 93.44 171 ALA A O 1
ATOM 1389 N N . GLU A 1 172 ? -2.457 -7.877 13.994 1.00 91.25 172 GLU A N 1
ATOM 1390 C CA . GLU A 1 172 ? -1.520 -7.919 15.127 1.00 91.25 172 GLU A CA 1
ATOM 1391 C C . GLU A 1 172 ? -0.748 -6.603 15.258 1.00 91.25 172 GLU A C 1
ATOM 1393 O O . GLU A 1 172 ? -0.692 -6.029 16.344 1.00 91.25 172 GLU A O 1
ATOM 1398 N N . GLY A 1 173 ? -0.193 -6.092 14.154 1.00 88.56 173 GLY A N 1
ATOM 1399 C CA . GLY A 1 173 ? 0.535 -4.822 14.152 1.00 88.56 173 GLY A CA 1
ATOM 1400 C C . GLY A 1 173 ? -0.334 -3.629 14.537 1.00 88.56 173 GLY A C 1
ATOM 1401 O O . GLY A 1 173 ? 0.095 -2.773 15.312 1.00 88.56 173 GLY A O 1
ATOM 1402 N N . LEU A 1 174 ? -1.576 -3.604 14.049 1.00 89.00 174 LEU A N 1
ATOM 1403 C CA . LEU A 1 174 ? -2.573 -2.615 14.449 1.00 89.00 174 LEU A CA 1
ATOM 1404 C C . LEU A 1 174 ? -2.880 -2.701 15.949 1.00 89.00 174 LEU A C 1
ATOM 1406 O O . LEU A 1 174 ? -2.851 -1.689 16.646 1.00 89.00 174 LEU A O 1
ATOM 1410 N N . LEU A 1 175 ? -3.131 -3.903 16.463 1.00 89.12 175 LEU A N 1
ATOM 1411 C CA . LEU A 1 175 ? -3.457 -4.126 17.868 1.00 89.12 175 LEU A CA 1
ATOM 1412 C C . LEU A 1 175 ? -2.299 -3.762 18.806 1.00 89.12 175 LEU A C 1
ATOM 1414 O O . LEU A 1 175 ? -2.524 -3.140 19.845 1.00 89.12 175 LEU A O 1
ATOM 1418 N N . ASP A 1 176 ? -1.071 -4.137 18.457 1.00 86.56 176 ASP A N 1
ATOM 1419 C CA . ASP A 1 176 ? 0.118 -3.850 19.261 1.00 86.56 176 ASP A CA 1
ATOM 1420 C C . ASP A 1 176 ? 0.375 -2.349 19.383 1.00 86.56 176 ASP A C 1
ATOM 1422 O O . ASP A 1 176 ? 0.665 -1.851 20.476 1.00 86.56 176 ASP A O 1
ATOM 1426 N N . GLU A 1 177 ? 0.227 -1.615 18.285 1.00 83.19 177 GLU A N 1
ATOM 1427 C CA . GLU A 1 177 ? 0.426 -0.171 18.286 1.00 83.19 177 GLU A CA 1
ATOM 1428 C C . GLU A 1 177 ? -0.724 0.550 19.013 1.00 83.19 177 GLU A C 1
ATOM 1430 O O . GLU A 1 177 ? -0.465 1.421 19.843 1.00 83.19 177 GLU A O 1
ATOM 1435 N N . LEU A 1 178 ? -1.979 0.105 18.858 1.00 85.00 178 LEU A N 1
ATOM 1436 C CA . LEU A 1 178 ? -3.101 0.593 19.678 1.00 85.00 178 LEU A CA 1
ATOM 1437 C C . LEU A 1 178 ? -2.866 0.365 21.180 1.00 85.00 178 LEU A C 1
ATOM 1439 O O . LEU A 1 178 ? -3.075 1.269 21.989 1.00 85.00 178 LEU A O 1
ATOM 1443 N N . ARG A 1 179 ? -2.374 -0.814 21.574 1.00 86.69 179 ARG A N 1
ATOM 1444 C CA . ARG A 1 179 ? -2.021 -1.115 22.972 1.00 86.69 179 ARG A CA 1
ATOM 1445 C C . ARG A 1 179 ? -0.885 -0.239 23.488 1.00 86.69 179 ARG A C 1
ATOM 1447 O O . ARG A 1 179 ? -0.902 0.141 24.658 1.00 86.69 179 ARG A O 1
ATOM 1454 N N . ARG A 1 180 ? 0.111 0.070 22.652 1.00 82.56 180 ARG A N 1
ATOM 1455 C CA . ARG A 1 180 ? 1.189 1.001 23.011 1.00 82.56 180 ARG A CA 1
ATOM 1456 C C . ARG A 1 180 ? 0.633 2.397 23.259 1.00 82.56 180 ARG A C 1
ATOM 1458 O O . ARG A 1 180 ? 0.972 2.990 24.277 1.00 82.56 180 ARG A O 1
ATOM 1465 N N . ILE A 1 181 ? -0.232 2.889 22.375 1.00 80.31 181 ILE A N 1
ATOM 1466 C CA . ILE A 1 181 ? -0.870 4.201 22.515 1.00 80.31 181 ILE A CA 1
ATOM 1467 C C . ILE A 1 181 ? -1.660 4.271 23.819 1.00 80.31 181 ILE A C 1
ATOM 1469 O O . ILE A 1 181 ? -1.466 5.210 24.581 1.00 80.31 181 ILE A O 1
ATOM 1473 N N . ILE A 1 182 ? -2.479 3.259 24.127 1.00 83.25 182 ILE A N 1
ATOM 1474 C CA . ILE A 1 182 ? -3.261 3.208 25.375 1.00 83.25 182 ILE A CA 1
ATOM 1475 C C . ILE A 1 182 ? -2.368 3.371 26.615 1.00 83.25 182 ILE A C 1
ATOM 1477 O O . ILE A 1 182 ? -2.769 4.037 27.561 1.00 83.25 182 ILE A O 1
ATOM 1481 N N . LYS A 1 183 ? -1.149 2.815 26.609 1.00 83.62 183 LYS A N 1
ATOM 1482 C CA . LYS A 1 183 ? -0.184 2.964 27.716 1.00 83.62 183 LYS A CA 1
ATOM 1483 C C . LYS A 1 183 ? 0.463 4.350 27.797 1.00 83.62 183 LYS A C 1
ATOM 1485 O O . LYS A 1 183 ? 0.977 4.705 28.851 1.00 83.62 183 LYS A O 1
ATOM 1490 N N . LEU A 1 184 ? 0.530 5.071 26.678 1.00 77.94 184 LEU A N 1
ATOM 1491 C CA . LEU A 1 184 ? 1.142 6.400 26.581 1.00 77.94 184 LEU A CA 1
ATOM 1492 C C . LEU A 1 184 ? 0.138 7.526 26.819 1.00 77.94 184 LEU A C 1
ATOM 1494 O O . LEU A 1 184 ? 0.543 8.640 27.151 1.00 77.94 184 LEU A O 1
ATOM 1498 N N . LEU A 1 185 ? -1.156 7.251 26.643 1.00 75.44 185 LEU A N 1
ATOM 1499 C CA . LEU A 1 185 ? -2.191 8.173 27.071 1.00 75.44 185 LEU A CA 1
ATOM 1500 C C . LEU A 1 185 ? -2.057 8.351 28.590 1.00 75.44 185 LEU A C 1
ATOM 1502 O O . LEU A 1 185 ? -1.979 7.348 29.304 1.00 75.44 185 LEU A O 1
ATOM 1506 N N . PRO A 1 186 ? -2.004 9.595 29.102 1.00 69.00 186 PRO A N 1
ATOM 1507 C CA . PRO A 1 186 ? -2.083 9.805 30.540 1.00 69.00 186 PRO A CA 1
ATOM 1508 C C . PRO A 1 186 ? -3.334 9.088 31.048 1.00 69.00 186 PRO A C 1
ATOM 1510 O O . PRO A 1 186 ? -4.349 9.090 30.344 1.00 69.00 186 PRO A O 1
ATOM 1513 N N . GLU A 1 187 ? -3.278 8.483 32.241 1.00 61.25 187 GLU A N 1
ATOM 1514 C CA . GLU A 1 187 ? -4.499 8.068 32.930 1.00 61.25 187 GLU A CA 1
ATOM 1515 C C . GLU A 1 187 ? -5.385 9.311 33.019 1.00 61.25 187 GLU A C 1
ATOM 1517 O O . GLU A 1 187 ? -5.186 10.185 33.863 1.00 61.25 187 GLU A O 1
ATOM 1522 N N . GLN A 1 188 ? -6.337 9.452 32.097 1.00 51.00 188 GLN A N 1
ATOM 1523 C CA . GLN A 1 188 ? -7.397 10.412 32.277 1.00 51.00 188 GLN A CA 1
ATOM 1524 C C . GLN A 1 188 ? -8.147 9.883 33.484 1.00 51.00 188 GLN A C 1
ATOM 1526 O O . GLN A 1 188 ? -8.901 8.917 33.377 1.00 51.00 188 GLN A O 1
ATOM 1531 N N . SER A 1 189 ? -7.912 10.490 34.649 1.00 50.06 189 SER A N 1
ATOM 1532 C CA . SER A 1 189 ? -8.858 10.391 35.745 1.00 50.06 189 SER A CA 1
ATOM 1533 C C . SER A 1 189 ? -10.217 10.700 35.128 1.00 50.06 189 SER A C 1
ATOM 1535 O O . SER A 1 189 ? -10.432 11.826 34.663 1.00 50.06 189 SER A O 1
ATOM 1537 N N . ALA A 1 190 ? -11.099 9.703 35.050 1.00 55.19 190 ALA A N 1
ATOM 1538 C CA . ALA A 1 190 ? -12.483 9.956 34.701 1.00 55.19 190 ALA A CA 1
ATOM 1539 C C . ALA A 1 190 ? -12.935 11.126 35.588 1.00 55.19 190 ALA A C 1
ATOM 1541 O O . ALA A 1 190 ? -12.613 11.111 36.785 1.00 55.19 190 ALA A O 1
ATOM 1542 N N . PRO A 1 191 ? -13.579 12.175 35.042 1.00 55.38 191 PRO A N 1
ATOM 1543 C CA . PRO A 1 191 ? -14.050 13.265 35.878 1.00 55.38 191 PRO A CA 1
ATOM 1544 C C . PRO A 1 191 ? -14.868 12.639 37.006 1.00 55.38 191 PRO A C 1
ATOM 1546 O O . PRO A 1 191 ? -15.822 11.909 36.735 1.00 55.38 191 PRO A O 1
ATOM 1549 N N . LYS A 1 192 ? -14.440 12.845 38.263 1.00 54.78 192 LYS A N 1
ATOM 1550 C CA . LYS A 1 192 ? -15.193 12.359 39.425 1.00 54.78 192 LYS A CA 1
ATOM 1551 C C . LYS A 1 192 ? -16.639 12.807 39.213 1.00 54.78 192 LYS A C 1
ATOM 1553 O O . LYS A 1 192 ? -16.829 14.011 39.009 1.00 54.78 192 LYS A O 1
ATOM 1558 N N . PRO A 1 193 ? -17.628 11.894 39.209 1.00 56.31 193 PRO A N 1
ATOM 1559 C CA . PRO A 1 193 ? -19.016 12.296 39.081 1.00 56.31 193 PRO A CA 1
ATOM 1560 C C . PRO A 1 193 ? -19.282 13.334 40.166 1.00 56.31 193 PRO A C 1
ATOM 1562 O O . PRO A 1 193 ? -19.088 13.081 41.357 1.00 56.31 193 PRO A O 1
ATOM 1565 N N . ARG A 1 194 ? -19.611 14.550 39.731 1.00 63.78 194 ARG A N 1
ATOM 1566 C CA . ARG A 1 194 ? -19.970 15.636 40.627 1.00 63.78 194 ARG A CA 1
ATOM 1567 C C . ARG A 1 194 ? -21.364 15.270 41.128 1.00 63.78 194 ARG A C 1
ATOM 1569 O O . ARG A 1 194 ? -22.333 15.395 40.388 1.00 63.78 194 ARG A O 1
ATOM 1576 N N . LEU A 1 195 ? -21.435 14.673 42.316 1.00 65.94 195 LEU A N 1
ATOM 1577 C CA . LEU A 1 195 ? -22.707 14.448 42.990 1.00 65.94 195 LEU A CA 1
ATOM 1578 C C . LEU A 1 195 ? -23.237 15.833 43.365 1.00 65.94 195 LEU A C 1
ATOM 1580 O O . LEU A 1 195 ? -22.732 16.451 44.300 1.00 65.94 195 LEU A O 1
ATOM 1584 N N . GLU A 1 196 ? -24.181 16.341 42.580 1.00 60.84 196 GLU A N 1
ATOM 1585 C CA . GLU A 1 196 ? -24.975 17.503 42.968 1.00 60.84 196 GLU A CA 1
ATOM 1586 C C . GLU A 1 196 ? -25.821 17.088 44.187 1.00 60.84 196 GLU A C 1
ATOM 1588 O O . GLU A 1 196 ? -26.531 16.078 44.108 1.00 60.84 196 GLU A O 1
ATOM 1593 N N . PRO A 1 197 ? -25.718 17.784 45.333 1.00 63.56 197 PRO A N 1
ATOM 1594 C CA . PRO A 1 197 ? -26.612 17.546 46.458 1.00 63.56 197 PRO A CA 1
ATOM 1595 C C . PRO A 1 197 ? -28.047 17.899 46.050 1.00 63.56 197 PRO A C 1
ATOM 1597 O O . PRO A 1 197 ? -28.279 18.983 45.513 1.00 63.56 197 PRO A O 1
ATOM 1600 N N . TYR A 1 198 ? -28.982 16.981 46.304 1.00 59.34 198 TYR A N 1
ATOM 1601 C CA . TYR A 1 198 ? -30.422 17.250 46.257 1.00 59.34 198 TYR A CA 1
ATOM 1602 C C . TYR A 1 198 ? -30.857 18.127 47.432 1.00 59.34 198 TYR A C 1
ATOM 1604 O O . TYR A 1 198 ? -30.311 17.922 48.544 1.00 59.34 198 TYR A O 1
#

pLDDT: mean 87.83, std 11.04, range [50.06, 98.5]

Secondary structure (DSSP, 8-state):
-HHHHHHHHTT----SHHHHHHHHHHHSTTT-S-GGGTT---SS---EEETTEEEEEEEEPPPHHHHHHHHHHHHHHHHHHTTTS-HHHHHHHHHHHHHHH--SSS-HHHHHHHHHHHHHHHTT---TTT--HHHHHHHTHHHHHHHHT--EEGGG-PSS---HHHHHHHHHHHHHHHHHHHHHS----PPPP-----

Foldseek 3Di:
DVVLLVCLVVLNDADDLQVLLVLQLVLCPVPDPDNVLRSAFDPQWDFDADPVHRVHTQEGADHSVCLRVQSRVLSVVLVVCQVPDDLLVSLLSQLLSQLRNVGGPDCSNVSSQVVSCSSSSSNVNNCPPQDDLCVLCVVPVVVLCVQSVRHYYPVVDDPPDDNPSSSVSSVVSVVVSVVVSVVVPPPPPPPDPPPDDD

Radius of gyration: 18.88 Å; Cα contacts (8 Å, |Δi|>4): 220; chains: 1; bounding box: 53×38×65 Å

Nearest PDB structures (foldseek):
  3zcn-assembly2_B  TM=7.349E-01  e=5.693E-04  Shewanella oneidensis
  3eqx-assembly1_A  TM=7.202E-01  e=6.941E-04  Shewanella oneidensis
  3eqx-assembly1_B  TM=7.135E-01  e=6.606E-04  Shewanella oneidensis
  8uqu-assembly2_C-2  TM=8.178E-01  e=2.170E-03  Bordetella bronchiseptica
  8uqu-assembly1_A  TM=5.342E-01  e=3.742E-03  Bordetella bronchiseptica

Mean predicted aligned error: 6.65 Å